Protein AF-A0A914Z3C6-F1 (afdb_monomer_lite)

pLDDT: mean 71.62, std 21.14, range [23.92, 96.56]

Secondary structure (DSSP, 8-state):
---------------PPPPP---HHHHHHHHHHHHHGGGTSSTTTT--HHHHHHHHHHHHHHHHHTT---HHHHHHHHHHHHHHHTTT-HHHHHHHHHHTSSHHHHHHHHHHSTT-----S-SSHHHHHHHHTTS-TT-EEEEEEE-TT-EEEEEEEETTEEEEEEEEEE---STT-HHHHHHHHHHHHHHHHSS---HHHHHHHHHHHHHHHHHHHHHIIIIIIGGGGGGGS----HHHHHHHHHHHHHHHHHHHT--HHHHHHHHTTTT-GGGHHHHHHHHHHHHHHHHHHH-----HHHHHHHHHHHHTT--GGGHHHHTTS------------

Sequence (337 aa):
MFQCFQAFGIAKNGRRSPPKSPSREALANQANVYRSQGKKGIGISGMTEAERNDFNQARIDFKAYQHLFFSEWRRRICHYLGSYLAEEYPWYAAWYFLESRAIYLRQLVRLRKIGSMEDLRFKDIVEFKTAVRALPTDFTLVQLIVDEQNVLWLVRCGYDLIPIVLPLTKINVGKDDISHRMYNILLENDQSVEGNVDKRNFWIVRDQLNNKLENLISDVEYKWLDKFRVLLIPFGNINAEIEKNLKAAKEILKNAGFSEERGKVISARLFLHAYQDDYKYLLSIFSFIERETFGNPINANLNERVYQNLTKTCPETFFEAYLKEDRFTVLIVSPVC

Structure (mmCIF, N/CA/C/O backbone):
data_AF-A0A914Z3C6-F1
#
_entry.id   AF-A0A914Z3C6-F1
#
loop_
_atom_site.group_PDB
_atom_site.id
_atom_site.type_symbol
_atom_site.label_atom_id
_atom_site.label_alt_id
_atom_site.label_comp_id
_atom_site.label_asym_id
_atom_site.label_entity_id
_atom_site.label_seq_id
_atom_site.pdbx_PDB_ins_code
_atom_site.Cartn_x
_atom_site.Cartn_y
_atom_site.Cartn_z
_atom_site.occupancy
_atom_site.B_iso_or_equiv
_atom_site.auth_seq_id
_atom_site.auth_comp_id
_atom_site.auth_asym_id
_atom_site.auth_atom_id
_atom_site.pdbx_PDB_model_num
ATOM 1 N N . MET A 1 1 ? -10.760 -25.456 16.577 1.00 29.11 1 MET A N 1
ATOM 2 C CA . MET A 1 1 ? -10.906 -24.256 17.428 1.00 29.11 1 MET A CA 1
ATOM 3 C C . MET A 1 1 ? -10.879 -23.003 16.546 1.00 29.11 1 MET A C 1
ATOM 5 O O . MET A 1 1 ? -10.018 -22.156 16.699 1.00 29.11 1 MET A O 1
ATOM 9 N N . PHE A 1 2 ? -11.795 -22.930 15.574 1.00 24.53 2 PHE A N 1
ATOM 10 C CA . PHE A 1 2 ? -11.984 -21.784 14.679 1.00 24.53 2 PHE A CA 1
ATOM 11 C C . PHE A 1 2 ? -13.486 -21.681 14.409 1.00 24.53 2 PHE A C 1
ATOM 13 O O . PHE A 1 2 ? -14.022 -22.345 13.529 1.00 24.53 2 PHE A O 1
ATOM 20 N N . GLN A 1 3 ? -14.167 -20.927 15.261 1.00 23.92 3 GLN A N 1
ATOM 21 C CA . GLN A 1 3 ? -15.532 -20.443 15.085 1.00 23.92 3 GLN A CA 1
ATOM 22 C C . GLN A 1 3 ? -15.584 -19.046 15.710 1.00 23.92 3 GLN A C 1
ATOM 24 O O . GLN A 1 3 ? -14.811 -18.762 16.621 1.00 23.92 3 GLN A O 1
ATOM 29 N N . CYS A 1 4 ? -16.505 -18.225 15.208 1.00 24.00 4 CYS A N 1
ATOM 30 C CA . CYS A 1 4 ? -16.719 -16.802 15.489 1.00 24.00 4 CYS A CA 1
ATOM 31 C C . CYS A 1 4 ? -15.818 -15.836 14.716 1.00 24.00 4 CYS A C 1
ATOM 33 O O . CYS A 1 4 ? -14.830 -15.359 15.245 1.00 24.00 4 CYS A O 1
ATOM 35 N N . PHE A 1 5 ? -16.244 -15.491 13.497 1.00 27.02 5 PHE A N 1
ATOM 36 C CA . PHE A 1 5 ? -16.457 -14.095 13.086 1.00 27.02 5 PHE A CA 1
ATOM 37 C C . PHE A 1 5 ? -17.509 -14.078 11.960 1.00 27.02 5 PHE A C 1
ATOM 39 O O . PHE A 1 5 ? -17.203 -13.991 10.778 1.00 27.02 5 PHE A O 1
ATOM 46 N N . GLN A 1 6 ? -18.776 -14.223 12.348 1.00 29.20 6 GLN A N 1
ATOM 47 C CA . GLN A 1 6 ? -19.945 -13.856 11.546 1.00 29.20 6 GLN A CA 1
ATOM 48 C C . GLN A 1 6 ? -20.822 -12.991 12.449 1.00 29.20 6 GLN A C 1
ATOM 50 O O . GLN A 1 6 ? -21.610 -13.532 13.213 1.00 29.20 6 GLN A O 1
ATOM 55 N N . ALA A 1 7 ? -20.605 -11.675 12.435 1.00 28.16 7 ALA A N 1
ATOM 56 C CA . ALA A 1 7 ? -21.568 -10.661 12.878 1.00 28.16 7 ALA A CA 1
ATOM 57 C C . ALA A 1 7 ? -20.921 -9.270 12.809 1.00 28.16 7 ALA A C 1
ATOM 59 O O . ALA A 1 7 ? -20.444 -8.747 13.810 1.00 28.16 7 ALA A O 1
ATOM 60 N N . PHE A 1 8 ? -20.948 -8.644 11.637 1.00 30.42 8 PHE A N 1
ATOM 61 C CA . PHE A 1 8 ? -21.033 -7.187 11.567 1.00 30.42 8 PHE A CA 1
ATOM 62 C C . PHE A 1 8 ? -22.234 -6.856 10.693 1.00 30.42 8 PHE A C 1
ATOM 64 O O . PHE A 1 8 ? -22.124 -6.589 9.503 1.00 30.42 8 PHE A O 1
ATOM 71 N N . GLY A 1 9 ? -23.419 -6.937 11.302 1.00 25.09 9 GLY A N 1
ATOM 72 C CA . GLY A 1 9 ? -24.602 -6.315 10.734 1.00 25.09 9 GLY A CA 1
ATOM 73 C C . GLY A 1 9 ? -24.368 -4.811 10.699 1.00 25.09 9 GLY A C 1
ATOM 74 O O . GLY A 1 9 ? -24.234 -4.178 11.745 1.00 25.09 9 GLY A O 1
ATOM 75 N N . ILE A 1 10 ? -24.294 -4.250 9.494 1.00 30.55 10 ILE A N 1
ATOM 76 C CA . ILE A 1 10 ? -24.270 -2.807 9.263 1.00 30.55 10 ILE A CA 1
ATOM 77 C C . ILE A 1 10 ? -25.557 -2.232 9.867 1.00 30.55 10 ILE A C 1
ATOM 79 O O . ILE A 1 10 ? -26.652 -2.389 9.320 1.00 30.55 10 ILE A O 1
ATOM 83 N N . ALA A 1 11 ? -25.438 -1.594 11.031 1.00 28.95 11 ALA A N 1
ATOM 84 C CA . ALA A 1 11 ? -26.533 -0.863 11.641 1.00 28.95 11 ALA A CA 1
ATOM 85 C C . ALA A 1 11 ? -26.945 0.282 10.703 1.00 28.95 11 ALA A C 1
ATOM 87 O O . ALA A 1 11 ? -26.186 1.220 10.458 1.00 28.95 11 ALA A O 1
ATOM 88 N N . LYS A 1 12 ? -28.170 0.200 10.175 1.00 33.16 12 LYS A N 1
ATOM 89 C CA . LYS A 1 12 ? -28.847 1.289 9.466 1.00 33.16 12 LYS A CA 1
ATOM 90 C C . LYS A 1 12 ? -29.144 2.420 10.451 1.00 33.16 12 LYS A C 1
ATOM 92 O O . LYS A 1 12 ? -30.256 2.490 10.954 1.00 33.16 12 LYS A O 1
ATOM 97 N N . ASN A 1 13 ? -28.187 3.300 10.732 1.00 33.16 13 ASN A N 1
ATOM 98 C CA . ASN A 1 13 ? -28.455 4.506 11.511 1.00 33.16 13 ASN A CA 1
ATOM 99 C C . ASN A 1 13 ? -27.754 5.732 10.920 1.00 33.16 13 ASN A C 1
ATOM 101 O O . ASN A 1 13 ? -26.532 5.802 10.853 1.00 33.16 13 ASN A O 1
ATOM 105 N N . GLY A 1 14 ? -28.583 6.717 10.564 1.00 30.97 14 GLY A N 1
ATOM 106 C CA . GLY A 1 14 ? -28.204 8.113 10.376 1.00 30.97 14 GLY A CA 1
ATOM 107 C C . GLY A 1 14 ? -27.586 8.440 9.021 1.00 30.97 14 GLY A C 1
ATOM 108 O O . GLY A 1 14 ? -26.464 8.050 8.718 1.00 30.97 14 GLY A O 1
ATOM 109 N N . ARG A 1 15 ? -28.280 9.273 8.234 1.00 32.00 15 ARG A N 1
ATOM 110 C CA . ARG A 1 15 ? -27.629 10.106 7.214 1.00 32.00 15 ARG A CA 1
ATOM 111 C C . ARG A 1 15 ? -26.581 10.963 7.936 1.00 32.00 15 ARG A C 1
ATOM 113 O O . ARG A 1 15 ? -26.928 11.990 8.514 1.00 32.00 15 ARG A O 1
ATOM 120 N N . ARG A 1 16 ? -25.324 10.506 7.972 1.00 40.31 16 ARG A N 1
ATOM 121 C CA . ARG A 1 16 ? -24.192 11.309 8.448 1.00 40.31 16 ARG A CA 1
ATOM 122 C C . ARG A 1 16 ? -24.111 12.537 7.546 1.00 40.31 16 ARG A C 1
ATOM 124 O O . ARG A 1 16 ? -24.108 12.408 6.323 1.00 40.31 16 ARG A O 1
ATOM 131 N N . SER A 1 17 ? -24.103 13.723 8.143 1.00 31.17 17 SER A N 1
ATOM 132 C CA . SER A 1 17 ? -23.779 14.954 7.431 1.00 31.17 17 SER A CA 1
ATOM 133 C C . SER A 1 17 ? -22.409 14.790 6.761 1.00 31.17 17 SER A C 1
ATOM 135 O O . SER A 1 17 ? -21.520 14.178 7.363 1.00 31.17 17 SER A O 1
ATOM 137 N N . PRO A 1 18 ? -22.226 15.292 5.525 1.00 33.00 18 PRO A N 1
ATOM 138 C CA . PRO A 1 18 ? -20.940 15.203 4.854 1.00 33.00 18 PRO A CA 1
ATOM 139 C C . PRO A 1 18 ? -19.868 15.825 5.761 1.00 33.00 18 PRO A C 1
ATOM 141 O O . PRO A 1 18 ? -20.108 16.887 6.354 1.00 33.00 18 PRO A O 1
ATOM 144 N N . PRO A 1 19 ? -18.719 15.155 5.932 1.00 40.25 19 PRO A N 1
ATOM 145 C CA . PRO A 1 19 ? -17.667 15.653 6.798 1.00 40.25 19 PRO A CA 1
ATOM 146 C C . PRO A 1 19 ? -17.200 17.016 6.292 1.00 40.25 19 PRO A C 1
ATOM 148 O O . PRO A 1 19 ? -17.138 17.268 5.087 1.00 40.25 19 PRO A O 1
ATOM 151 N N . LYS A 1 20 ? -16.906 17.920 7.233 1.00 42.97 20 LYS A N 1
ATOM 152 C CA . LYS A 1 20 ? -16.378 19.252 6.925 1.00 42.97 20 LYS A CA 1
ATOM 153 C C . LYS A 1 20 ? -15.139 19.091 6.040 1.00 42.97 20 LYS A C 1
ATOM 155 O O . LYS A 1 20 ? -14.306 18.227 6.299 1.00 42.97 20 LYS A O 1
ATOM 160 N N . SER A 1 21 ? -15.047 19.926 5.007 1.00 40.75 21 SER A N 1
ATOM 161 C CA . SER A 1 21 ? -13.922 19.984 4.070 1.00 40.75 21 SER A CA 1
ATOM 162 C C . SER A 1 21 ? -12.568 19.897 4.793 1.00 40.75 21 SER A C 1
ATOM 164 O O . SER A 1 21 ? -12.442 20.481 5.876 1.00 40.75 21 SER A O 1
ATOM 166 N N . PRO A 1 22 ? -11.561 19.221 4.207 1.00 44.75 22 PRO A N 1
ATOM 167 C CA . PRO A 1 22 ? -10.284 18.958 4.863 1.00 44.75 22 PRO A CA 1
ATOM 168 C C . PRO A 1 22 ? -9.637 20.244 5.382 1.00 44.75 22 PRO A C 1
ATOM 170 O O . PRO A 1 22 ? -9.726 21.305 4.753 1.00 44.75 22 PRO A O 1
ATOM 173 N N . SER A 1 23 ? -8.978 20.153 6.540 1.00 53.34 23 SER A N 1
ATOM 174 C CA . SER A 1 23 ? -8.252 21.287 7.106 1.00 53.34 23 SER A CA 1
ATOM 175 C C . SER A 1 23 ? -7.139 21.725 6.146 1.00 53.34 23 SER A C 1
ATOM 177 O O . SER A 1 23 ? -6.540 20.911 5.436 1.00 53.34 23 SER A O 1
ATOM 179 N N . ARG A 1 24 ? -6.827 23.027 6.129 1.00 46.81 24 ARG A N 1
ATOM 180 C CA . ARG A 1 24 ? -5.703 23.574 5.344 1.00 46.81 24 ARG A CA 1
ATOM 181 C C . ARG A 1 24 ? -4.382 22.838 5.614 1.00 46.81 24 ARG A C 1
ATOM 183 O O . ARG A 1 24 ? -3.549 22.759 4.718 1.00 46.81 24 ARG A O 1
ATOM 190 N N . GLU A 1 25 ? -4.211 22.278 6.809 1.00 45.66 25 GLU A N 1
ATOM 191 C CA . GLU A 1 25 ? -3.032 21.504 7.205 1.00 45.66 25 GLU A CA 1
ATOM 192 C C . GLU A 1 25 ? -2.940 20.136 6.522 1.00 45.66 25 GLU A C 1
ATOM 194 O O . GLU A 1 25 ? -1.848 19.755 6.114 1.00 45.66 25 GLU A O 1
ATOM 199 N N . ALA A 1 26 ? -4.050 19.413 6.329 1.00 50.66 26 ALA A N 1
ATOM 200 C CA . ALA A 1 26 ? -4.037 18.128 5.620 1.00 50.66 26 ALA A CA 1
ATOM 201 C C . ALA A 1 26 ? -3.616 18.312 4.151 1.00 50.66 26 ALA A C 1
ATOM 203 O O . ALA A 1 26 ? -2.727 17.618 3.658 1.00 50.66 26 ALA A O 1
ATOM 204 N N . LEU A 1 27 ? -4.167 19.339 3.493 1.00 48.31 27 LEU A N 1
ATOM 205 C CA . LEU A 1 27 ? -3.802 19.712 2.123 1.00 48.31 27 LEU A CA 1
ATOM 206 C C . LEU A 1 27 ? -2.347 20.192 2.021 1.00 48.31 27 LEU A C 1
ATOM 208 O O . LEU A 1 27 ? -1.653 19.851 1.064 1.00 48.31 27 LEU A O 1
ATOM 212 N N . ALA A 1 28 ? -1.868 20.962 3.003 1.00 49.09 28 ALA A N 1
ATOM 213 C CA . ALA A 1 28 ? -0.479 21.410 3.055 1.00 49.09 28 ALA A CA 1
ATOM 214 C C . ALA A 1 28 ? 0.487 20.241 3.289 1.00 49.09 28 ALA A C 1
ATOM 216 O O . ALA A 1 28 ? 1.508 20.162 2.615 1.00 49.09 28 ALA A O 1
ATOM 217 N N . ASN A 1 29 ? 0.157 19.302 4.178 1.00 55.50 29 ASN A N 1
ATOM 218 C CA . ASN A 1 29 ? 0.963 18.109 4.433 1.00 55.50 29 ASN A CA 1
ATOM 219 C C . ASN A 1 29 ? 1.029 17.208 3.203 1.00 55.50 29 ASN A C 1
ATOM 221 O O . ASN A 1 29 ? 2.110 16.759 2.848 1.00 55.50 29 ASN A O 1
ATOM 225 N N . GLN A 1 30 ? -0.081 17.017 2.497 1.00 55.84 30 GLN A N 1
ATOM 226 C CA . GLN A 1 30 ? -0.123 16.236 1.265 1.00 55.84 30 GLN A CA 1
ATOM 227 C C . GLN A 1 30 ? 0.670 16.915 0.141 1.00 55.84 30 GLN A C 1
ATOM 229 O O . GLN A 1 30 ? 1.540 16.293 -0.465 1.00 55.84 30 GLN A O 1
ATOM 234 N N . ALA A 1 31 ? 0.477 18.220 -0.076 1.00 50.31 31 ALA A N 1
ATOM 235 C CA . ALA A 1 31 ? 1.290 18.993 -1.014 1.00 50.31 31 ALA A CA 1
ATOM 236 C C . ALA A 1 31 ? 2.780 18.978 -0.635 1.00 50.31 31 ALA A C 1
ATOM 238 O O . ALA A 1 31 ? 3.632 18.946 -1.515 1.00 50.31 31 ALA A O 1
ATOM 239 N N . ASN A 1 32 ? 3.110 18.950 0.657 1.00 52.12 32 ASN A N 1
ATOM 240 C CA . ASN A 1 32 ? 4.477 18.817 1.151 1.00 52.12 32 ASN A CA 1
ATOM 241 C C . ASN A 1 32 ? 5.018 17.389 1.022 1.00 52.12 32 ASN A C 1
ATOM 243 O O . ASN A 1 32 ? 6.218 17.241 0.838 1.00 52.12 32 ASN A O 1
ATOM 247 N N . VAL A 1 33 ? 4.192 16.340 1.061 1.00 59.22 33 VAL A N 1
ATOM 248 C CA . VAL A 1 33 ? 4.602 14.969 0.707 1.00 59.22 33 VAL A CA 1
ATOM 249 C C . VAL A 1 33 ? 4.983 14.937 -0.764 1.00 59.22 33 VAL A C 1
ATOM 251 O O . VAL A 1 33 ? 6.115 14.586 -1.062 1.00 59.22 33 VAL A O 1
ATOM 254 N N . TYR A 1 34 ? 4.127 15.434 -1.660 1.00 53.72 34 TYR A N 1
ATOM 255 C CA . TYR A 1 34 ? 4.446 15.541 -3.088 1.00 53.72 34 TYR A CA 1
ATOM 256 C C . TYR A 1 34 ? 5.649 16.470 -3.365 1.00 53.72 34 TYR A C 1
ATOM 258 O O . TYR A 1 34 ? 6.495 16.143 -4.187 1.00 53.72 34 TYR A O 1
ATOM 266 N N . ARG A 1 35 ? 5.811 17.588 -2.639 1.00 43.22 35 ARG A N 1
ATOM 267 C CA . ARG A 1 35 ? 6.959 18.514 -2.796 1.00 43.22 35 ARG A CA 1
ATOM 268 C C . ARG A 1 35 ? 8.258 18.040 -2.143 1.00 43.22 35 ARG A C 1
ATOM 270 O O . ARG A 1 35 ? 9.324 18.334 -2.669 1.00 43.22 35 ARG A O 1
ATOM 277 N N . SER A 1 36 ? 8.208 17.322 -1.022 1.00 46.44 36 SER A N 1
ATOM 278 C CA . SER A 1 36 ? 9.394 16.713 -0.390 1.00 46.44 36 SER A CA 1
ATOM 279 C C . SER A 1 36 ? 9.830 15.447 -1.124 1.00 46.44 36 SER A C 1
ATOM 281 O O . SER A 1 36 ? 11.026 15.181 -1.226 1.00 46.44 36 SER A O 1
ATOM 283 N N . GLN A 1 37 ? 8.873 14.739 -1.731 1.00 50.75 37 GLN A N 1
ATOM 284 C CA . GLN A 1 37 ? 9.111 13.796 -2.819 1.00 50.75 37 GLN A CA 1
ATOM 285 C C . GLN A 1 37 ? 9.569 14.523 -4.086 1.00 50.75 37 GLN A C 1
ATOM 287 O O . GLN A 1 37 ? 10.205 13.896 -4.899 1.00 50.75 37 GLN A O 1
ATOM 292 N N . GLY A 1 38 ? 9.395 15.833 -4.255 1.00 38.03 38 GLY A N 1
ATOM 293 C CA . GLY A 1 38 ? 9.842 16.596 -5.430 1.00 38.03 38 GLY A CA 1
ATOM 294 C C . GLY A 1 38 ? 11.353 16.596 -5.716 1.00 38.03 38 GLY A C 1
ATOM 295 O O . GLY A 1 38 ? 11.768 17.253 -6.656 1.00 38.03 38 GLY A O 1
ATOM 296 N N . LYS A 1 39 ? 12.184 15.876 -4.944 1.00 44.03 39 LYS A N 1
ATOM 297 C CA . LYS A 1 39 ? 13.542 15.455 -5.357 1.00 44.03 39 LYS A CA 1
ATOM 298 C C . LYS A 1 39 ? 13.668 13.957 -5.704 1.00 44.03 39 LYS A C 1
ATOM 300 O O . LYS A 1 39 ? 14.599 13.577 -6.392 1.00 44.03 39 LYS A O 1
ATOM 305 N N . LYS A 1 40 ? 12.749 13.100 -5.243 1.00 45.91 40 LYS A N 1
ATOM 306 C CA . LYS A 1 40 ? 12.721 11.636 -5.466 1.00 45.91 40 LYS A CA 1
ATOM 307 C C . LYS A 1 40 ? 11.546 11.114 -6.313 1.00 45.91 40 LYS A C 1
ATOM 309 O O . LYS A 1 40 ? 11.513 9.941 -6.653 1.00 45.91 40 LYS A O 1
ATOM 314 N N . GLY A 1 41 ? 10.603 11.982 -6.648 1.00 45.94 41 GLY A N 1
ATOM 315 C CA . GLY A 1 41 ? 9.382 11.739 -7.406 1.00 45.94 41 GLY A CA 1
ATOM 316 C C . GLY A 1 41 ? 9.378 12.477 -8.741 1.00 45.94 41 GLY A C 1
ATOM 317 O O . GLY A 1 41 ? 8.378 12.452 -9.425 1.00 45.94 41 GLY A O 1
ATOM 318 N N . ILE A 1 42 ? 10.492 13.084 -9.171 1.00 49.16 42 ILE A N 1
ATOM 319 C CA . ILE A 1 42 ? 10.620 13.652 -10.532 1.00 49.16 42 ILE A CA 1
ATOM 320 C C . ILE A 1 42 ? 10.815 12.537 -11.589 1.00 49.16 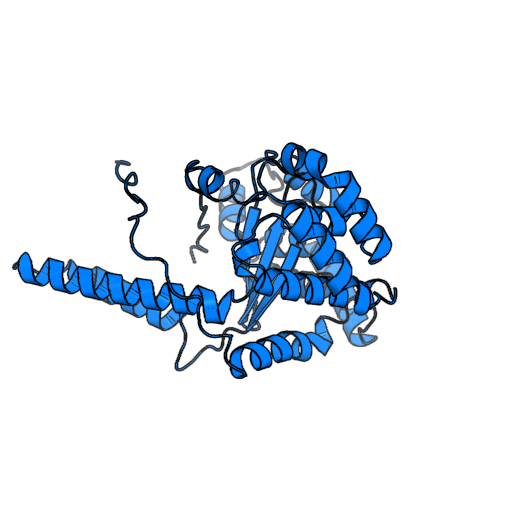42 ILE A C 1
ATOM 322 O O . ILE A 1 42 ? 11.393 12.752 -12.653 1.00 49.16 42 ILE A O 1
ATOM 326 N N . GLY A 1 43 ? 10.424 11.302 -11.264 1.00 57.88 43 GLY A N 1
ATOM 327 C CA . GLY A 1 43 ? 10.790 10.119 -12.030 1.00 57.88 43 GLY A CA 1
ATOM 328 C C . GLY A 1 43 ? 12.307 9.997 -12.250 1.00 57.88 43 GLY A C 1
ATOM 329 O O . GLY A 1 43 ? 13.122 10.614 -11.558 1.00 57.88 43 GLY A O 1
ATOM 330 N N . ILE A 1 44 ? 12.714 9.183 -13.220 1.00 61.78 44 ILE A N 1
ATOM 331 C CA . ILE A 1 44 ? 14.120 9.064 -13.638 1.00 61.78 44 ILE A CA 1
ATOM 332 C C . ILE A 1 44 ? 14.558 10.329 -14.394 1.00 61.78 44 ILE A C 1
ATOM 334 O O . ILE A 1 44 ? 15.745 10.684 -14.420 1.00 61.78 44 ILE A O 1
ATOM 338 N N . SER A 1 45 ? 13.600 11.015 -15.021 1.00 64.94 45 SER A N 1
ATOM 339 C CA . SER A 1 45 ? 13.852 12.157 -15.895 1.00 64.94 45 SER A CA 1
ATOM 340 C C . SER A 1 45 ? 14.405 13.385 -15.159 1.00 64.94 45 SER A C 1
ATOM 342 O O . SER A 1 45 ? 15.266 14.069 -15.715 1.00 64.94 45 SER A O 1
ATOM 344 N N . GLY A 1 46 ? 14.025 13.611 -13.896 1.00 68.00 46 GLY A N 1
ATOM 345 C CA . GLY A 1 46 ? 14.556 14.711 -13.080 1.00 68.00 46 GLY A CA 1
ATOM 346 C C . GLY A 1 46 ? 15.709 14.378 -12.129 1.00 68.00 46 GLY A C 1
ATOM 347 O O . GLY A 1 46 ? 16.078 15.232 -11.324 1.00 68.00 46 GLY A O 1
ATOM 348 N N . MET A 1 47 ? 16.279 13.171 -12.190 1.00 79.75 47 MET A N 1
ATOM 349 C CA . MET A 1 47 ? 17.440 12.808 -11.365 1.00 79.75 47 MET A CA 1
ATOM 350 C C . MET A 1 47 ? 18.700 13.579 -11.775 1.00 79.75 47 MET A C 1
ATOM 352 O O . MET A 1 47 ? 19.000 13.717 -12.965 1.00 79.75 47 MET A O 1
ATOM 356 N N . THR A 1 48 ? 19.503 13.979 -10.788 1.00 85.94 48 THR A N 1
ATOM 357 C CA . THR A 1 48 ? 20.895 14.387 -11.027 1.00 85.94 48 THR A CA 1
ATOM 358 C C . THR A 1 48 ? 21.733 13.211 -11.543 1.00 85.94 48 THR A C 1
ATOM 360 O O . THR A 1 48 ? 21.366 12.046 -11.390 1.00 85.94 48 THR A O 1
ATOM 363 N N . GLU A 1 49 ? 22.890 13.491 -12.146 1.00 87.19 49 GLU A N 1
ATOM 364 C CA . GLU A 1 49 ? 23.795 12.440 -12.636 1.00 87.19 49 GLU A CA 1
ATOM 365 C C . GLU A 1 49 ? 24.244 11.489 -11.513 1.00 87.19 49 GLU A C 1
ATOM 367 O O . GLU A 1 49 ? 24.249 10.273 -11.697 1.00 87.19 49 GLU A O 1
ATOM 372 N N . ALA A 1 50 ? 24.533 12.031 -10.326 1.00 88.19 50 ALA A N 1
ATOM 373 C CA . ALA A 1 50 ? 24.877 11.238 -9.149 1.00 88.19 50 ALA A CA 1
ATOM 374 C C . ALA A 1 50 ? 23.717 10.325 -8.716 1.00 88.19 50 ALA A C 1
ATOM 376 O O . ALA A 1 50 ? 23.907 9.120 -8.577 1.00 88.19 50 ALA A O 1
ATOM 377 N N . GLU A 1 51 ? 22.498 10.863 -8.598 1.00 87.44 51 GLU A N 1
ATOM 378 C CA . GLU A 1 51 ? 21.313 10.069 -8.239 1.00 87.44 51 GLU A CA 1
ATOM 379 C C . GLU A 1 51 ? 21.001 8.993 -9.281 1.00 87.44 51 GLU A C 1
ATOM 381 O O . GLU A 1 51 ? 20.593 7.889 -8.930 1.00 87.44 51 GLU A O 1
ATOM 386 N N . ARG A 1 52 ? 21.217 9.286 -10.566 1.00 88.44 52 ARG A N 1
ATOM 387 C CA . ARG A 1 52 ? 21.034 8.317 -11.648 1.00 88.44 52 ARG A CA 1
ATOM 388 C C . ARG A 1 52 ? 22.050 7.181 -11.559 1.00 88.44 52 ARG A C 1
ATOM 390 O O . ARG A 1 52 ? 21.686 6.027 -11.792 1.00 88.44 52 ARG A O 1
ATOM 397 N N . ASN A 1 53 ? 23.301 7.486 -11.223 1.00 91.69 53 ASN A N 1
ATOM 398 C CA . ASN A 1 53 ? 24.333 6.475 -11.007 1.00 91.69 53 ASN A CA 1
ATOM 399 C C . ASN A 1 53 ? 23.997 5.593 -9.799 1.00 91.69 53 ASN A C 1
ATOM 401 O O . ASN A 1 53 ? 24.006 4.370 -9.935 1.00 91.69 53 ASN A O 1
A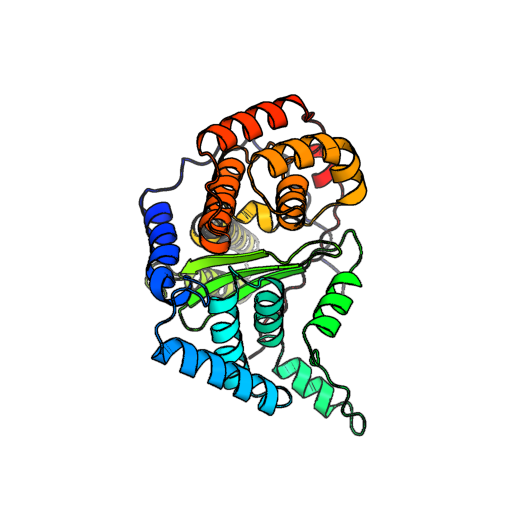TOM 405 N N . ASP A 1 54 ? 23.593 6.191 -8.677 1.00 92.06 54 ASP A N 1
ATOM 406 C CA . ASP A 1 54 ? 23.152 5.463 -7.481 1.00 92.06 54 ASP A CA 1
ATOM 407 C C . ASP A 1 54 ? 21.933 4.578 -7.775 1.00 92.06 54 ASP A C 1
ATOM 409 O O . ASP A 1 54 ? 21.889 3.406 -7.399 1.00 92.06 54 ASP A O 1
ATOM 413 N N . PHE A 1 55 ? 20.957 5.107 -8.514 1.00 92.75 55 PHE A N 1
ATOM 414 C CA . PHE A 1 55 ? 19.775 4.368 -8.940 1.00 92.75 55 PHE A CA 1
ATOM 415 C C . PHE A 1 55 ? 20.131 3.170 -9.826 1.00 92.75 55 PHE A C 1
ATOM 417 O O . PHE A 1 55 ? 19.625 2.061 -9.625 1.00 92.75 55 PHE A O 1
ATOM 424 N N . ASN A 1 56 ? 21.027 3.363 -10.795 1.00 93.69 56 ASN A N 1
ATOM 425 C CA . ASN A 1 56 ? 21.493 2.285 -11.661 1.00 93.69 56 ASN A CA 1
ATOM 426 C C . ASN A 1 56 ? 22.269 1.226 -10.875 1.00 93.69 56 ASN A C 1
ATOM 428 O O . ASN A 1 56 ? 22.041 0.033 -11.087 1.00 93.69 56 ASN A O 1
ATOM 432 N N . GLN A 1 57 ? 23.116 1.642 -9.933 1.00 95.44 57 GLN A N 1
ATOM 433 C CA . GLN A 1 57 ? 23.830 0.722 -9.056 1.00 95.44 57 GLN A CA 1
ATOM 434 C C . GLN A 1 57 ? 22.854 -0.084 -8.193 1.00 95.44 57 GLN A C 1
ATOM 436 O O . GLN A 1 57 ? 22.936 -1.308 -8.171 1.00 95.44 57 GLN A O 1
ATOM 441 N N . ALA A 1 58 ? 21.853 0.559 -7.586 1.00 95.62 58 ALA A N 1
ATOM 442 C CA . ALA A 1 58 ? 20.817 -0.126 -6.815 1.00 95.62 58 ALA A CA 1
ATOM 443 C C . ALA A 1 58 ? 20.044 -1.157 -7.660 1.00 95.62 58 ALA A C 1
ATOM 445 O O . ALA A 1 58 ? 19.709 -2.237 -7.176 1.00 95.62 58 ALA A O 1
ATOM 446 N N . ARG A 1 59 ? 19.790 -0.882 -8.948 1.00 95.06 59 ARG A N 1
ATOM 447 C CA . ARG A 1 59 ? 19.181 -1.869 -9.861 1.00 95.06 59 ARG A CA 1
ATOM 448 C C . ARG A 1 59 ? 20.099 -3.057 -10.139 1.00 95.06 59 ARG A C 1
ATOM 450 O O . ARG A 1 59 ? 19.614 -4.190 -10.200 1.00 95.06 59 ARG A O 1
ATOM 457 N N . ILE A 1 60 ? 21.393 -2.808 -10.335 1.00 96.50 60 ILE A N 1
ATOM 458 C CA . ILE A 1 60 ? 22.402 -3.856 -10.543 1.00 96.50 60 ILE A CA 1
ATOM 459 C C . ILE A 1 60 ? 22.501 -4.727 -9.289 1.00 96.50 60 ILE A C 1
ATOM 461 O O . ILE A 1 60 ? 22.379 -5.949 -9.388 1.00 96.50 60 ILE A O 1
ATOM 465 N N . ASP A 1 61 ? 22.619 -4.102 -8.119 1.00 96.31 61 ASP A N 1
ATOM 466 C CA . ASP A 1 61 ? 22.704 -4.772 -6.825 1.00 96.31 61 ASP A CA 1
ATOM 467 C C . ASP A 1 61 ? 21.449 -5.592 -6.547 1.00 96.31 61 ASP A C 1
ATOM 469 O O . ASP A 1 61 ? 21.545 -6.766 -6.190 1.00 96.31 61 ASP A O 1
ATOM 473 N N . PHE A 1 62 ? 20.260 -5.022 -6.773 1.00 95.31 62 PHE A N 1
ATOM 474 C CA . PHE A 1 62 ? 19.020 -5.773 -6.636 1.00 95.31 62 PHE A CA 1
ATOM 475 C C . PHE A 1 62 ? 19.043 -7.001 -7.540 1.00 95.31 62 PHE A C 1
ATOM 477 O O . PHE A 1 62 ? 18.806 -8.100 -7.057 1.00 95.31 62 PHE A O 1
ATOM 484 N N . LYS A 1 63 ? 19.391 -6.861 -8.825 1.00 93.62 63 LYS A N 1
ATOM 485 C CA . LYS A 1 63 ? 19.418 -7.986 -9.771 1.00 93.62 63 LYS A CA 1
ATOM 486 C C . LYS A 1 63 ? 20.425 -9.072 -9.372 1.00 93.62 63 LYS A C 1
ATOM 488 O O . LYS A 1 63 ? 20.108 -10.257 -9.501 1.00 93.62 63 LYS A O 1
ATOM 493 N N . ALA A 1 64 ? 21.603 -8.686 -8.884 1.00 93.38 64 ALA A N 1
ATOM 494 C CA . ALA A 1 64 ? 22.641 -9.608 -8.432 1.00 93.38 64 ALA A CA 1
ATOM 495 C C . ALA A 1 64 ? 22.227 -10.350 -7.151 1.00 93.38 64 ALA A C 1
ATOM 497 O O . ALA A 1 64 ? 22.374 -11.569 -7.050 1.00 93.38 64 ALA A O 1
ATOM 498 N N . TYR A 1 65 ? 21.636 -9.631 -6.196 1.00 92.94 65 TYR A N 1
ATOM 499 C CA . TYR A 1 65 ? 21.413 -10.109 -4.833 1.00 92.94 65 TYR A CA 1
ATOM 500 C C . TYR A 1 65 ? 19.945 -10.389 -4.491 1.00 92.94 65 TYR A C 1
ATOM 502 O O . TYR A 1 65 ? 19.642 -10.768 -3.367 1.00 92.94 65 TYR A O 1
ATOM 510 N N . GLN A 1 66 ? 19.009 -10.311 -5.441 1.00 90.62 66 GLN A N 1
ATOM 511 C CA . GLN A 1 66 ? 17.580 -10.589 -5.203 1.00 90.62 66 GLN A CA 1
ATOM 512 C C . GLN A 1 66 ? 17.279 -12.027 -4.741 1.00 90.62 66 GLN A C 1
ATOM 514 O O . GLN A 1 66 ? 16.162 -12.320 -4.321 1.00 90.62 66 GLN A O 1
ATOM 519 N N . HIS A 1 67 ? 18.239 -12.947 -4.799 1.00 87.62 67 HIS A N 1
ATOM 520 C CA . HIS A 1 67 ? 18.126 -14.289 -4.213 1.00 87.62 67 HIS A CA 1
ATOM 521 C C . HIS A 1 67 ? 18.395 -14.302 -2.690 1.00 87.62 67 HIS A C 1
ATOM 523 O O . HIS A 1 67 ? 18.147 -15.306 -2.012 1.00 87.62 67 HIS A O 1
ATOM 529 N N . LEU A 1 68 ? 18.909 -13.194 -2.148 1.00 87.94 68 LEU A N 1
ATOM 530 C CA . LEU A 1 68 ? 19.139 -12.971 -0.727 1.00 87.94 68 LEU A CA 1
ATOM 531 C C . LEU A 1 68 ? 17.873 -12.373 -0.104 1.00 87.94 68 LEU A C 1
ATOM 533 O O . LEU A 1 68 ? 17.392 -11.306 -0.489 1.00 87.94 68 LEU A O 1
ATOM 537 N N . PHE A 1 69 ? 17.313 -13.065 0.883 1.00 89.06 69 PHE A N 1
ATOM 538 C CA . PHE A 1 69 ? 16.151 -12.609 1.650 1.00 89.06 69 PHE A CA 1
ATOM 539 C C . PHE A 1 69 ? 16.593 -11.911 2.945 1.00 89.06 69 PHE A C 1
ATOM 541 O O . PHE A 1 69 ? 16.077 -12.185 4.024 1.00 89.06 69 PHE A O 1
ATOM 548 N N . PHE A 1 70 ? 17.573 -11.008 2.847 1.00 92.75 70 PHE A N 1
ATOM 549 C CA . PHE A 1 70 ? 17.960 -10.154 3.971 1.00 92.75 70 PHE A CA 1
ATOM 550 C C . PHE A 1 70 ? 16.919 -9.051 4.152 1.00 92.75 70 PHE A C 1
ATOM 552 O O . PHE A 1 70 ? 16.738 -8.222 3.261 1.00 92.75 70 PHE A O 1
ATOM 559 N N . SER A 1 71 ? 16.216 -9.077 5.289 1.00 91.31 71 SER A N 1
ATOM 560 C CA . SER A 1 71 ? 15.024 -8.260 5.539 1.00 91.31 71 SER A CA 1
ATOM 561 C C . SER A 1 71 ? 15.284 -6.769 5.381 1.00 91.31 71 SER A C 1
ATOM 563 O O . SER A 1 71 ? 14.617 -6.118 4.580 1.00 91.31 71 SER A O 1
ATOM 565 N N . GLU A 1 72 ? 16.288 -6.255 6.087 1.00 92.44 72 GLU A N 1
ATOM 566 C CA . GLU A 1 72 ? 16.646 -4.840 6.044 1.00 92.44 72 GLU A CA 1
ATOM 567 C C . GLU A 1 72 ? 17.062 -4.417 4.639 1.00 92.44 72 GLU A C 1
ATOM 569 O O . GLU A 1 72 ? 16.397 -3.579 4.036 1.00 92.44 72 GLU A O 1
ATOM 574 N N . TRP A 1 73 ? 18.098 -5.047 4.076 1.00 95.00 73 TRP A N 1
ATOM 575 C CA . TRP A 1 73 ? 18.619 -4.696 2.752 1.00 95.00 73 TRP A CA 1
ATOM 576 C C . TRP A 1 73 ? 17.537 -4.735 1.667 1.00 95.00 73 TRP A C 1
ATOM 578 O O . TRP A 1 73 ? 17.359 -3.753 0.945 1.00 95.00 73 TRP A O 1
ATOM 588 N N . ARG A 1 74 ? 16.771 -5.834 1.585 1.00 93.94 74 ARG A N 1
ATOM 589 C CA . ARG A 1 74 ? 15.739 -6.005 0.555 1.00 93.94 74 ARG A CA 1
ATOM 590 C C . ARG A 1 74 ? 14.619 -4.984 0.726 1.00 93.94 74 ARG A C 1
ATOM 592 O O . ARG A 1 74 ? 14.147 -4.447 -0.270 1.00 93.94 74 ARG A O 1
ATOM 599 N N . ARG A 1 75 ? 14.227 -4.670 1.966 1.00 93.44 75 ARG A N 1
ATOM 600 C CA . ARG A 1 75 ? 13.245 -3.617 2.236 1.00 93.44 75 ARG A CA 1
ATOM 601 C C . ARG A 1 75 ? 13.743 -2.256 1.749 1.00 93.44 75 ARG A C 1
ATOM 603 O O . ARG A 1 75 ? 13.027 -1.613 0.984 1.00 93.44 75 ARG A O 1
ATOM 610 N N . ARG A 1 76 ? 14.966 -1.851 2.125 1.00 93.69 76 ARG A N 1
ATOM 611 C CA . ARG A 1 76 ? 15.536 -0.538 1.756 1.00 93.69 76 ARG A CA 1
ATOM 612 C C . ARG A 1 76 ? 15.619 -0.371 0.248 1.00 93.69 76 ARG A C 1
ATOM 614 O O . ARG A 1 76 ? 15.117 0.607 -0.298 1.00 93.69 76 ARG A O 1
ATOM 621 N N . ILE A 1 77 ? 16.241 -1.343 -0.420 1.00 95.31 77 ILE A N 1
ATOM 622 C CA . ILE A 1 77 ? 16.529 -1.256 -1.852 1.00 95.31 77 ILE A CA 1
ATOM 623 C C . ILE A 1 77 ? 15.239 -1.270 -2.671 1.00 95.31 77 ILE A C 1
ATOM 625 O O . ILE A 1 77 ? 15.098 -0.492 -3.608 1.00 95.31 77 ILE A O 1
ATOM 629 N N . CYS A 1 78 ? 14.259 -2.088 -2.278 1.00 95.75 78 CYS A N 1
ATOM 630 C CA . CYS A 1 78 ? 12.973 -2.145 -2.957 1.00 95.75 78 CYS A CA 1
ATOM 631 C C . CYS A 1 78 ? 12.152 -0.872 -2.746 1.00 95.75 78 CYS A C 1
ATOM 633 O O . CYS A 1 78 ? 11.567 -0.374 -3.700 1.00 95.75 78 CYS A O 1
ATOM 635 N N . HIS A 1 79 ? 12.108 -0.323 -1.528 1.00 94.12 79 HIS A N 1
ATOM 636 C CA . HIS A 1 79 ? 11.408 0.940 -1.283 1.00 94.12 79 HIS A CA 1
ATOM 637 C C . HIS A 1 79 ? 12.059 2.091 -2.051 1.00 94.12 79 HIS A C 1
ATOM 639 O O . HIS A 1 79 ? 11.352 2.861 -2.691 1.00 94.12 79 HIS A O 1
ATOM 645 N N . TYR A 1 80 ? 13.393 2.154 -2.054 1.00 93.25 80 TYR A N 1
ATOM 646 C CA . TYR A 1 80 ? 14.151 3.136 -2.822 1.00 93.25 80 TYR A CA 1
ATOM 647 C C . TYR A 1 80 ? 13.852 3.028 -4.325 1.00 93.25 80 TYR A C 1
ATOM 649 O O . TYR A 1 80 ? 13.422 3.998 -4.939 1.00 93.25 80 TYR A O 1
ATOM 657 N N . LEU A 1 81 ? 14.000 1.846 -4.929 1.00 94.25 81 LEU A N 1
ATOM 658 C CA . LEU A 1 81 ? 13.717 1.655 -6.357 1.00 94.25 81 LEU A CA 1
ATOM 659 C C . LEU A 1 81 ? 12.238 1.899 -6.690 1.00 94.25 81 LEU A C 1
ATOM 661 O O . LEU A 1 81 ? 11.924 2.517 -7.707 1.00 94.25 81 LEU A O 1
ATOM 665 N N . GLY A 1 82 ? 11.334 1.433 -5.828 1.00 93.69 82 GLY A N 1
ATOM 666 C CA . GLY A 1 82 ? 9.894 1.585 -5.984 1.00 93.69 82 GLY A CA 1
ATOM 667 C C . GLY A 1 82 ? 9.441 3.041 -5.941 1.00 93.69 82 GLY A C 1
ATOM 668 O O . GLY A 1 82 ? 8.624 3.429 -6.773 1.00 93.69 82 GLY A O 1
ATOM 669 N N . SER A 1 83 ? 10.003 3.861 -5.045 1.00 90.56 83 SER A N 1
ATOM 670 C CA . SER A 1 83 ? 9.621 5.272 -4.925 1.00 90.56 83 SER A CA 1
ATOM 671 C C . SER A 1 83 ? 9.965 6.078 -6.176 1.00 90.56 83 SER A C 1
ATOM 673 O O . SER A 1 83 ? 9.128 6.839 -6.645 1.00 90.56 83 SER A O 1
ATOM 675 N N . TYR A 1 84 ? 11.151 5.869 -6.763 1.00 87.25 84 TYR A N 1
ATOM 676 C CA . TYR A 1 84 ? 11.559 6.584 -7.984 1.00 87.25 84 TYR A CA 1
ATOM 677 C C . TYR A 1 84 ? 10.800 6.130 -9.236 1.00 87.25 84 TYR A C 1
ATOM 679 O O . TYR A 1 84 ? 10.662 6.889 -10.192 1.00 87.25 84 TYR A O 1
ATOM 687 N N . LEU A 1 85 ? 10.318 4.885 -9.251 1.00 89.44 85 LEU A N 1
ATOM 688 C CA . LEU A 1 85 ? 9.619 4.300 -10.397 1.00 89.44 85 LEU A CA 1
ATOM 689 C C . LEU A 1 85 ? 8.096 4.427 -10.316 1.00 89.44 85 LEU A C 1
ATOM 691 O O . LEU A 1 85 ? 7.423 4.053 -11.276 1.00 89.44 85 LEU A O 1
ATOM 695 N N . ALA A 1 86 ? 7.549 4.910 -9.197 1.00 86.25 86 ALA A N 1
ATOM 696 C CA . ALA A 1 86 ? 6.110 4.939 -8.938 1.00 86.25 86 ALA A CA 1
ATOM 697 C C . ALA A 1 86 ? 5.321 5.666 -10.038 1.00 86.25 86 ALA A C 1
ATOM 699 O O . ALA A 1 86 ? 4.253 5.199 -10.438 1.00 86.25 86 ALA A O 1
ATOM 700 N N . GLU A 1 87 ? 5.868 6.766 -10.558 1.00 77.25 87 GLU A N 1
ATOM 701 C CA . GLU A 1 87 ? 5.194 7.615 -11.543 1.00 77.25 87 GLU A CA 1
ATOM 702 C C . GLU A 1 87 ? 5.377 7.117 -12.985 1.00 77.25 87 GLU A C 1
ATOM 704 O O . GLU A 1 87 ? 4.392 6.943 -13.710 1.00 77.25 87 GLU A O 1
ATOM 709 N N . GLU A 1 88 ? 6.624 6.838 -13.384 1.00 80.94 88 GLU A N 1
ATOM 710 C CA . GLU A 1 88 ? 6.988 6.480 -14.764 1.00 80.94 88 GLU A CA 1
ATOM 711 C C . GLU A 1 88 ? 6.740 4.998 -15.089 1.00 80.94 88 GLU A C 1
ATOM 713 O O . GLU A 1 88 ? 6.291 4.656 -16.184 1.00 80.94 88 GLU A O 1
ATOM 718 N N . TYR A 1 89 ? 7.000 4.093 -14.138 1.00 88.88 89 TYR A N 1
ATOM 719 C CA . TYR A 1 89 ? 6.955 2.646 -14.361 1.00 88.88 89 TYR A CA 1
ATOM 720 C C . TYR A 1 89 ? 6.194 1.910 -13.242 1.00 88.88 89 TYR A C 1
ATOM 722 O O . TYR A 1 89 ? 6.788 1.111 -12.505 1.00 88.88 89 TYR A O 1
ATOM 730 N N . PRO A 1 90 ? 4.858 2.077 -13.144 1.00 89.19 90 PRO A N 1
ATOM 731 C CA . PRO A 1 90 ? 4.075 1.593 -12.002 1.00 89.19 90 PRO A CA 1
ATOM 732 C C . PRO A 1 90 ? 4.146 0.078 -11.785 1.00 89.19 90 PRO A C 1
ATOM 734 O O . PRO A 1 90 ? 4.109 -0.400 -10.655 1.00 89.19 90 PRO A O 1
ATOM 737 N N . TRP A 1 91 ? 4.304 -0.695 -12.863 1.00 94.12 91 TRP A N 1
ATOM 738 C CA . TRP A 1 91 ? 4.521 -2.140 -12.782 1.00 94.12 91 TRP A CA 1
ATOM 739 C C . TRP A 1 91 ? 5.806 -2.498 -12.034 1.00 94.12 91 TRP A C 1
ATOM 741 O O . TRP A 1 91 ? 5.785 -3.371 -11.170 1.00 94.12 91 TRP A O 1
ATOM 751 N N . TYR A 1 92 ? 6.914 -1.824 -12.353 1.00 95.19 92 TYR A N 1
ATOM 752 C CA . TYR A 1 92 ? 8.178 -2.046 -11.658 1.00 95.19 92 TYR A CA 1
ATOM 753 C C . TYR A 1 92 ? 8.090 -1.575 -10.211 1.00 95.19 92 TYR A C 1
ATOM 755 O O . TYR A 1 92 ? 8.546 -2.284 -9.320 1.00 95.19 92 TYR A O 1
ATOM 763 N N . ALA A 1 93 ? 7.461 -0.425 -9.965 1.00 94.69 93 ALA A N 1
ATOM 764 C CA . ALA A 1 93 ? 7.273 0.073 -8.611 1.00 94.69 93 ALA A CA 1
ATOM 765 C C . ALA A 1 93 ? 6.468 -0.904 -7.745 1.00 94.69 93 ALA A C 1
ATOM 767 O O . ALA A 1 93 ? 6.915 -1.277 -6.661 1.00 94.69 93 ALA A O 1
ATOM 768 N N . ALA A 1 94 ? 5.328 -1.386 -8.248 1.00 96.00 94 ALA A N 1
ATOM 769 C CA . ALA A 1 94 ? 4.498 -2.363 -7.550 1.00 96.00 94 ALA A CA 1
ATOM 770 C C . ALA A 1 94 ? 5.257 -3.667 -7.282 1.00 96.00 94 ALA A C 1
ATOM 772 O O . ALA A 1 94 ? 5.172 -4.209 -6.181 1.00 96.00 94 ALA A O 1
ATOM 773 N N . TRP A 1 95 ? 6.038 -4.138 -8.260 1.00 96.31 95 TRP A N 1
ATOM 774 C CA . TRP A 1 95 ? 6.891 -5.310 -8.096 1.00 96.31 95 TRP A CA 1
ATOM 775 C C . TRP A 1 95 ? 7.902 -5.127 -6.960 1.00 96.31 95 TRP A C 1
ATOM 777 O O . TRP A 1 95 ? 7.946 -5.965 -6.060 1.00 96.31 95 TRP A O 1
ATOM 787 N N . TYR A 1 96 ? 8.655 -4.021 -6.942 1.00 96.56 96 TYR A N 1
ATOM 788 C CA . TYR A 1 96 ? 9.613 -3.747 -5.870 1.00 96.56 96 TYR A CA 1
ATOM 789 C C . TYR A 1 96 ? 8.927 -3.665 -4.503 1.00 96.56 96 TYR A C 1
ATOM 791 O O . TYR A 1 96 ? 9.338 -4.345 -3.564 1.00 96.56 96 TYR A O 1
ATOM 799 N N . PHE A 1 97 ? 7.842 -2.901 -4.380 1.00 95.38 97 PHE A N 1
ATOM 800 C CA . PHE A 1 97 ? 7.108 -2.792 -3.119 1.00 95.38 97 PHE A CA 1
ATOM 801 C C . PHE A 1 97 ? 6.560 -4.139 -2.617 1.00 95.38 97 PHE A C 1
ATOM 803 O O . PHE A 1 97 ? 6.595 -4.406 -1.419 1.00 95.38 97 PHE A O 1
ATOM 810 N N . LEU A 1 98 ? 6.107 -5.027 -3.504 1.00 93.56 98 LEU A N 1
ATOM 811 C CA . LEU A 1 98 ? 5.660 -6.366 -3.107 1.00 93.56 98 LEU A CA 1
ATOM 812 C C . LEU A 1 98 ? 6.832 -7.291 -2.742 1.00 93.56 98 LEU A C 1
ATOM 814 O O . LEU A 1 98 ? 6.724 -8.092 -1.808 1.00 93.56 98 LEU A O 1
ATOM 818 N N . GLU A 1 99 ? 7.971 -7.162 -3.424 1.00 93.19 99 GLU A N 1
ATOM 819 C CA . GLU A 1 99 ? 9.221 -7.868 -3.107 1.00 93.19 99 GLU A CA 1
ATOM 820 C C . GLU A 1 99 ? 9.852 -7.432 -1.777 1.00 93.19 99 GLU A C 1
ATOM 822 O O . GLU A 1 99 ? 10.605 -8.204 -1.176 1.00 93.19 99 GLU A O 1
ATOM 827 N N . SER A 1 100 ? 9.502 -6.249 -1.265 1.00 93.31 100 SER A N 1
ATOM 828 C CA . SER A 1 100 ? 9.950 -5.761 0.045 1.00 93.31 100 SER A CA 1
ATOM 829 C C . SER A 1 100 ? 9.260 -6.458 1.230 1.00 93.31 100 SER A C 1
ATOM 831 O O . SER A 1 100 ? 9.623 -6.232 2.388 1.00 93.31 100 SER A O 1
ATOM 833 N N . ARG A 1 101 ? 8.255 -7.314 0.977 1.00 91.19 101 ARG A N 1
ATOM 834 C CA . ARG A 1 101 ? 7.348 -7.856 2.002 1.00 91.19 101 ARG A CA 1
ATOM 835 C C . ARG A 1 101 ? 7.405 -9.376 2.130 1.00 91.19 101 ARG A C 1
ATOM 837 O O . ARG A 1 101 ? 7.801 -10.109 1.223 1.00 91.19 101 ARG A O 1
ATOM 844 N N . ALA A 1 102 ? 6.970 -9.840 3.305 1.00 87.44 102 ALA A N 1
ATOM 845 C CA . ALA A 1 102 ? 6.935 -11.249 3.702 1.00 87.44 102 ALA A CA 1
ATOM 846 C C . ALA A 1 102 ? 8.304 -11.955 3.619 1.00 87.44 102 ALA A C 1
ATOM 848 O O . ALA A 1 102 ? 8.374 -13.160 3.401 1.00 87.44 102 ALA A O 1
ATOM 849 N N . ILE A 1 103 ? 9.400 -11.214 3.815 1.00 90.31 103 ILE A N 1
ATOM 850 C CA . ILE A 1 103 ? 10.771 -11.710 3.628 1.00 90.31 103 ILE A CA 1
ATOM 851 C C . ILE A 1 103 ? 11.063 -12.903 4.550 1.00 90.31 103 ILE A C 1
ATOM 853 O O . ILE A 1 103 ? 11.527 -13.942 4.086 1.00 90.31 103 ILE A O 1
ATOM 857 N N . TYR A 1 104 ? 10.707 -12.797 5.833 1.00 88.62 104 TYR A N 1
ATOM 858 C CA . TYR A 1 104 ? 10.871 -13.883 6.804 1.00 88.62 104 TYR A CA 1
ATOM 859 C C . TYR A 1 104 ? 10.041 -15.119 6.458 1.00 88.62 104 TYR A C 1
ATOM 861 O O . TYR A 1 104 ? 10.532 -16.237 6.574 1.00 88.62 104 TYR A O 1
ATOM 869 N N . LEU A 1 105 ? 8.805 -14.931 5.982 1.00 86.75 105 LEU A N 1
ATOM 870 C CA . LEU A 1 105 ? 7.951 -16.038 5.556 1.00 86.75 105 LEU A CA 1
ATOM 871 C C . LEU A 1 105 ? 8.547 -16.749 4.338 1.00 86.75 105 LEU A C 1
ATOM 873 O O . LEU A 1 105 ? 8.621 -17.974 4.326 1.00 86.75 105 LEU A O 1
ATOM 877 N N . ARG A 1 106 ? 9.031 -15.994 3.344 1.00 87.75 106 ARG A N 1
ATOM 878 C CA . ARG A 1 106 ? 9.736 -16.561 2.186 1.00 87.75 106 ARG A CA 1
ATOM 879 C C . ARG A 1 106 ? 10.974 -17.338 2.639 1.00 87.75 106 ARG A C 1
ATOM 881 O O . ARG A 1 106 ? 11.176 -18.470 2.212 1.00 87.75 106 ARG A O 1
ATOM 888 N N . GLN A 1 107 ? 11.755 -16.793 3.571 1.00 86.25 107 GLN A N 1
ATOM 889 C CA . GLN A 1 107 ? 12.919 -17.489 4.118 1.00 86.25 107 GLN A CA 1
ATOM 890 C C . GLN A 1 107 ? 12.528 -18.764 4.886 1.00 86.25 107 GLN A C 1
ATOM 892 O O . GLN A 1 107 ? 13.171 -19.798 4.721 1.00 86.25 107 GLN A O 1
ATOM 897 N N . LEU A 1 108 ? 11.449 -18.737 5.670 1.00 86.19 108 LEU A N 1
ATOM 898 C CA . LEU A 1 108 ? 10.939 -19.907 6.388 1.00 86.19 108 LEU A CA 1
ATOM 899 C C . LEU A 1 108 ? 10.471 -21.007 5.428 1.00 86.19 108 LEU A C 1
ATOM 901 O O . LEU A 1 108 ? 10.783 -22.180 5.632 1.00 86.19 108 LEU A O 1
ATOM 905 N N . VAL A 1 109 ? 9.743 -20.645 4.368 1.00 85.19 109 VAL A N 1
ATOM 906 C CA . VAL A 1 109 ? 9.306 -21.598 3.337 1.00 85.19 109 VAL A CA 1
ATOM 907 C C . VAL A 1 109 ? 10.518 -22.190 2.614 1.00 85.19 109 VAL A C 1
ATOM 909 O O . VAL A 1 109 ? 10.562 -23.403 2.415 1.00 85.19 109 VAL A O 1
ATOM 912 N N . ARG A 1 110 ? 11.535 -21.371 2.308 1.00 84.31 110 ARG A N 1
ATOM 913 C CA . ARG A 1 110 ? 12.809 -21.826 1.731 1.00 84.31 110 ARG A CA 1
ATOM 914 C C . ARG A 1 110 ? 13.531 -22.833 2.632 1.00 84.31 110 ARG A C 1
ATOM 916 O O . ARG A 1 110 ? 14.069 -23.806 2.121 1.00 84.31 110 ARG A O 1
ATOM 923 N N . LEU A 1 111 ? 13.522 -22.634 3.952 1.00 83.69 111 LEU A N 1
ATOM 924 C CA . LEU A 1 111 ? 14.126 -23.572 4.909 1.00 83.69 111 LEU A CA 1
ATOM 925 C C . LEU A 1 111 ? 13.362 -24.900 5.002 1.00 83.69 111 LEU A C 1
ATOM 927 O O . LEU A 1 111 ? 13.980 -25.949 5.150 1.00 83.69 111 LEU A O 1
ATOM 931 N N . ARG A 1 112 ? 12.024 -24.867 4.921 1.00 81.62 112 ARG A N 1
ATOM 932 C CA . ARG A 1 112 ? 11.182 -26.075 5.004 1.00 81.62 112 ARG A CA 1
ATOM 933 C C . ARG A 1 112 ? 11.238 -26.932 3.742 1.00 81.62 112 ARG A C 1
ATOM 935 O O . ARG A 1 112 ? 11.116 -28.149 3.832 1.00 81.62 112 ARG A O 1
ATOM 942 N N . LYS A 1 113 ? 11.430 -26.316 2.575 1.00 74.31 113 LYS A N 1
ATOM 943 C CA . LYS A 1 113 ? 11.599 -27.010 1.292 1.00 74.31 113 LYS A CA 1
ATOM 944 C C . LYS A 1 113 ? 13.057 -27.441 1.101 1.00 74.31 113 LYS A C 1
ATOM 946 O O . LYS A 1 113 ? 13.757 -26.958 0.215 1.00 74.31 113 LYS A O 1
ATOM 951 N N . ILE A 1 114 ? 13.526 -28.345 1.961 1.00 56.25 114 ILE A N 1
ATOM 952 C CA . ILE A 1 114 ? 14.866 -28.938 1.861 1.00 56.25 114 ILE A CA 1
ATOM 953 C C . ILE A 1 114 ? 14.960 -29.680 0.517 1.00 56.25 114 ILE A C 1
ATOM 955 O O . ILE A 1 114 ? 14.302 -30.697 0.323 1.00 56.25 114 ILE A O 1
ATOM 959 N N . GLY A 1 115 ? 15.751 -29.156 -0.424 1.00 58.28 115 GLY A N 1
ATOM 960 C CA . GLY A 1 115 ? 16.053 -29.803 -1.709 1.00 58.28 115 GLY A CA 1
ATOM 961 C C . GLY A 1 115 ? 15.433 -29.154 -2.951 1.00 58.28 115 GLY A C 1
ATOM 962 O O . GLY A 1 115 ? 15.977 -29.327 -4.038 1.00 58.28 115 GLY A O 1
ATOM 963 N N . SER A 1 116 ? 14.381 -28.339 -2.817 1.00 56.44 116 SER A N 1
ATOM 964 C CA . SER A 1 116 ? 13.888 -27.500 -3.916 1.00 56.44 116 SER A CA 1
ATOM 965 C C . SER A 1 116 ? 14.151 -26.036 -3.579 1.00 56.44 116 SER A C 1
ATOM 967 O O . SER A 1 116 ? 13.438 -25.437 -2.771 1.00 56.44 116 SER A O 1
ATOM 969 N N . MET A 1 117 ? 15.157 -25.435 -4.217 1.00 54.84 117 MET A N 1
ATOM 970 C CA . MET A 1 117 ? 15.301 -23.975 -4.289 1.00 54.84 117 MET A CA 1
ATOM 971 C C . MET A 1 117 ? 14.192 -23.419 -5.194 1.00 54.84 117 MET A C 1
ATOM 973 O O . MET A 1 117 ? 14.464 -22.843 -6.243 1.00 54.84 117 MET A O 1
ATOM 977 N N . GLU A 1 118 ? 12.929 -23.663 -4.837 1.00 61.62 118 GLU A N 1
ATOM 978 C CA . GLU A 1 118 ? 11.819 -22.995 -5.493 1.00 61.62 118 GLU A CA 1
ATOM 979 C C . GLU A 1 118 ? 11.981 -21.506 -5.236 1.00 61.62 118 GLU A C 1
ATOM 981 O O . GLU A 1 118 ? 12.101 -21.052 -4.092 1.00 61.62 118 GLU A O 1
ATOM 986 N N . ASP A 1 119 ? 12.066 -20.764 -6.331 1.00 69.12 119 ASP A N 1
ATOM 987 C CA . ASP A 1 119 ? 12.324 -19.343 -6.292 1.00 69.12 119 ASP A CA 1
ATOM 988 C C . ASP A 1 119 ? 11.052 -18.651 -5.783 1.00 69.12 119 ASP A C 1
ATOM 990 O O . ASP A 1 119 ? 10.093 -18.455 -6.518 1.00 69.12 119 ASP A O 1
ATOM 994 N N . LEU A 1 120 ? 11.004 -18.317 -4.489 1.00 83.06 120 LEU A N 1
ATOM 995 C CA . LEU A 1 120 ? 9.872 -17.617 -3.848 1.00 83.06 120 LEU A CA 1
ATOM 996 C C . LEU A 1 120 ? 9.849 -16.109 -4.163 1.00 83.06 120 LEU A C 1
ATOM 998 O O . LEU A 1 120 ? 9.260 -15.300 -3.437 1.00 83.06 120 LEU A O 1
ATOM 1002 N N . ARG A 1 121 ? 10.567 -15.717 -5.208 1.00 86.75 121 ARG A N 1
ATOM 1003 C CA . ARG A 1 121 ? 10.650 -14.367 -5.756 1.00 86.75 121 ARG A CA 1
ATOM 1004 C C . ARG A 1 121 ? 10.179 -14.436 -7.194 1.00 86.75 121 ARG A C 1
ATOM 1006 O O . ARG A 1 121 ? 10.390 -15.442 -7.865 1.00 86.75 121 ARG A O 1
ATOM 1013 N N . PHE A 1 122 ? 9.640 -13.334 -7.681 1.00 90.31 122 PHE A N 1
ATOM 1014 C CA . PHE A 1 122 ? 9.504 -13.174 -9.120 1.00 90.31 122 PHE A CA 1
ATOM 1015 C C . PHE A 1 122 ? 10.899 -12.969 -9.720 1.00 90.31 122 PHE A C 1
ATOM 1017 O O . PHE A 1 122 ? 11.648 -12.102 -9.264 1.00 90.31 122 PHE A O 1
ATOM 1024 N N . LYS A 1 123 ? 11.264 -13.770 -10.723 1.00 88.25 123 LYS A N 1
ATOM 1025 C CA . LYS A 1 123 ? 12.553 -13.680 -11.425 1.00 88.25 123 LYS A CA 1
ATOM 1026 C C . LYS A 1 123 ? 12.690 -12.361 -12.168 1.00 88.25 123 LYS A C 1
ATOM 1028 O O . LYS A 1 123 ? 13.783 -11.794 -12.240 1.00 88.25 123 LYS A O 1
ATOM 1033 N N . ASP A 1 124 ? 11.578 -11.901 -12.729 1.00 90.94 124 ASP A N 1
ATOM 1034 C CA . ASP A 1 124 ? 11.473 -10.661 -13.470 1.00 90.94 124 ASP A CA 1
ATOM 1035 C C . ASP A 1 124 ? 10.064 -10.052 -13.380 1.00 90.94 124 ASP A C 1
ATOM 1037 O O . ASP A 1 124 ? 9.134 -10.578 -12.761 1.00 90.94 124 ASP A O 1
ATOM 1041 N N . ILE A 1 125 ? 9.917 -8.904 -14.038 1.00 94.06 125 ILE A N 1
ATOM 1042 C CA . ILE A 1 125 ? 8.655 -8.178 -14.106 1.00 94.06 125 ILE A CA 1
ATOM 1043 C C . ILE A 1 125 ? 7.574 -8.918 -14.908 1.00 94.06 125 ILE A C 1
ATOM 1045 O O . ILE A 1 125 ? 6.386 -8.657 -14.719 1.00 94.06 125 ILE A O 1
ATOM 1049 N N . VAL A 1 126 ? 7.956 -9.805 -15.829 1.00 95.31 126 VAL A N 1
ATOM 1050 C CA . VAL A 1 126 ? 7.020 -10.548 -16.682 1.00 95.31 126 VAL A CA 1
ATOM 1051 C C . VAL A 1 126 ? 6.326 -11.618 -15.852 1.00 95.31 126 VAL A C 1
ATOM 1053 O O . VAL A 1 126 ? 5.102 -11.734 -15.913 1.00 95.31 126 VAL A O 1
ATOM 1056 N N . GLU A 1 127 ? 7.077 -12.333 -15.019 1.00 94.31 127 GLU A N 1
ATOM 1057 C CA . GLU A 1 127 ? 6.538 -13.294 -14.061 1.00 94.31 127 GLU A CA 1
ATOM 1058 C C . GLU A 1 127 ? 5.606 -12.604 -13.057 1.00 94.31 127 GLU A C 1
ATOM 1060 O O . GLU A 1 127 ? 4.483 -13.062 -12.845 1.00 94.31 127 GLU A O 1
ATOM 1065 N N . PHE A 1 128 ? 6.006 -11.440 -12.530 1.00 94.88 128 PHE A N 1
ATOM 1066 C CA . PHE A 1 128 ? 5.151 -10.633 -11.655 1.00 94.88 128 PHE A CA 1
ATOM 1067 C C . PHE A 1 128 ? 3.837 -10.220 -12.337 1.00 94.88 128 PHE A C 1
ATOM 1069 O O . PHE A 1 128 ? 2.753 -10.443 -11.797 1.00 94.88 128 PHE A O 1
ATOM 1076 N N . LYS A 1 129 ? 3.913 -9.658 -13.551 1.00 95.38 129 LYS A N 1
ATOM 1077 C CA . LYS A 1 129 ? 2.732 -9.284 -14.347 1.00 95.38 129 LYS A CA 1
ATOM 1078 C C . LYS A 1 129 ? 1.822 -10.477 -14.601 1.00 95.38 129 LYS A C 1
ATOM 1080 O O . LYS A 1 129 ? 0.606 -10.339 -14.519 1.00 95.38 129 LYS A O 1
ATOM 1085 N N . THR A 1 130 ? 2.405 -11.632 -14.907 1.00 95.31 130 THR A N 1
ATOM 1086 C CA . THR A 1 130 ? 1.668 -12.874 -15.159 1.00 95.31 130 THR A CA 1
ATOM 1087 C C . THR A 1 130 ? 0.942 -13.335 -13.901 1.00 95.31 130 THR A C 1
ATOM 1089 O O . THR A 1 130 ? -0.232 -13.675 -13.979 1.00 95.31 130 THR A O 1
ATOM 1092 N N . ALA A 1 131 ? 1.586 -13.262 -12.735 1.00 93.81 131 ALA A N 1
ATOM 1093 C CA . ALA A 1 131 ? 0.960 -13.597 -11.460 1.00 93.81 131 ALA A CA 1
ATOM 1094 C C . ALA A 1 131 ? -0.182 -12.636 -11.093 1.00 93.81 131 ALA A C 1
ATOM 1096 O O . ALA A 1 131 ? -1.248 -13.082 -10.679 1.00 93.81 131 ALA A O 1
ATOM 1097 N N . VAL A 1 132 ? -0.009 -11.325 -11.301 1.00 92.88 132 VAL A N 1
ATOM 1098 C CA . VAL A 1 132 ? -1.085 -10.337 -11.088 1.00 92.88 132 VAL A CA 1
ATOM 1099 C C . VAL A 1 132 ? -2.252 -10.572 -12.052 1.00 92.88 132 VAL A C 1
ATOM 1101 O O . VAL A 1 132 ? -3.409 -10.519 -11.646 1.00 92.88 132 VAL A O 1
ATOM 1104 N N . ARG A 1 133 ? -1.961 -10.904 -13.313 1.00 91.81 133 ARG A N 1
ATOM 1105 C CA . ARG A 1 133 ? -2.958 -11.294 -14.324 1.00 91.81 133 ARG A CA 1
ATOM 1106 C C . ARG A 1 133 ? -3.540 -12.688 -14.107 1.00 91.81 133 ARG A C 1
ATOM 1108 O O . ARG A 1 133 ? -4.455 -13.065 -14.817 1.00 91.81 133 ARG A O 1
ATOM 1115 N N . ALA A 1 134 ? -3.032 -13.473 -13.167 1.00 92.81 134 ALA A N 1
ATOM 1116 C CA . ALA A 1 134 ? -3.649 -14.738 -12.784 1.00 92.81 134 ALA A CA 1
ATOM 1117 C C . ALA A 1 134 ? -4.669 -14.558 -11.647 1.00 92.81 134 ALA A C 1
ATOM 1119 O O . ALA A 1 134 ? -5.358 -15.512 -11.289 1.00 92.81 134 ALA A O 1
ATOM 1120 N N . LEU A 1 135 ? -4.770 -13.353 -11.069 1.00 89.56 135 LEU A N 1
ATOM 1121 C CA . LEU A 1 135 ? -5.766 -13.052 -10.045 1.00 89.56 135 LEU A CA 1
ATOM 1122 C C . LEU A 1 135 ? -7.187 -13.140 -10.629 1.00 89.56 135 LEU A C 1
ATOM 1124 O O . LEU A 1 135 ? -7.391 -12.774 -11.789 1.00 89.56 135 LEU A O 1
ATOM 1128 N N . PRO A 1 136 ? -8.183 -13.572 -9.836 1.00 88.75 136 PRO A N 1
ATOM 1129 C CA . PRO A 1 136 ? -9.583 -13.516 -10.246 1.00 88.75 136 PRO A CA 1
ATOM 1130 C C . PRO A 1 136 ? -10.007 -12.101 -10.661 1.00 88.75 136 PRO A C 1
ATOM 1132 O O . PRO A 1 136 ? -9.517 -11.106 -10.125 1.00 88.75 136 PRO A O 1
ATOM 1135 N N . THR A 1 137 ? -10.943 -11.995 -11.606 1.00 82.25 137 THR A N 1
ATOM 1136 C CA . THR A 1 137 ? -11.400 -10.701 -12.147 1.00 82.25 137 THR A CA 1
ATOM 1137 C C . THR A 1 137 ? -12.129 -9.831 -11.124 1.00 82.25 137 THR A C 1
ATOM 1139 O O . THR A 1 137 ? -12.201 -8.620 -11.298 1.00 82.25 137 THR A O 1
ATOM 1142 N N . ASP A 1 138 ? -12.676 -10.441 -10.074 1.00 78.12 138 ASP A N 1
ATOM 1143 C CA . ASP A 1 138 ? -13.321 -9.798 -8.926 1.00 78.12 138 ASP A CA 1
ATOM 1144 C C . ASP A 1 138 ? -12.362 -9.595 -7.738 1.00 78.12 138 ASP A C 1
ATOM 1146 O O . ASP A 1 138 ? -12.758 -9.101 -6.682 1.00 78.12 138 ASP A O 1
ATOM 1150 N N . PHE A 1 139 ? -11.084 -9.950 -7.899 1.00 84.50 139 PHE A N 1
ATOM 1151 C CA . PHE A 1 139 ? -10.075 -9.812 -6.862 1.00 84.50 139 PHE A CA 1
ATOM 1152 C C . PHE A 1 139 ? -9.210 -8.570 -7.085 1.00 84.50 139 PHE A C 1
ATOM 1154 O O . PHE A 1 139 ? -8.730 -8.277 -8.181 1.00 84.50 139 PHE A O 1
ATOM 1161 N N . THR A 1 140 ? -8.960 -7.833 -6.005 1.00 86.06 140 THR A N 1
ATOM 1162 C CA . THR A 1 140 ? -8.050 -6.684 -5.998 1.00 86.06 140 THR A CA 1
ATOM 1163 C C . THR A 1 140 ? -7.053 -6.823 -4.874 1.00 86.06 140 THR A C 1
ATOM 1165 O O . THR A 1 140 ? -7.431 -6.935 -3.711 1.00 86.06 140 THR A O 1
ATOM 1168 N N . LEU A 1 141 ? -5.773 -6.729 -5.217 1.00 91.00 141 LEU A N 1
ATOM 1169 C CA . LEU A 1 141 ? -4.717 -6.623 -4.229 1.00 91.00 141 LEU A CA 1
ATOM 1170 C C . LEU A 1 141 ? -4.533 -5.151 -3.865 1.00 91.00 141 LEU A C 1
ATOM 1172 O O . LEU A 1 141 ? -4.171 -4.346 -4.721 1.00 91.00 141 LEU A O 1
ATOM 1176 N N . VAL A 1 142 ? -4.755 -4.805 -2.600 1.00 91.50 142 VAL A N 1
ATOM 1177 C CA . VAL A 1 142 ? -4.417 -3.492 -2.044 1.00 91.50 142 VAL A CA 1
ATOM 1178 C C . VAL A 1 142 ? -3.421 -3.693 -0.916 1.00 91.50 142 VAL A C 1
ATOM 1180 O O . VAL A 1 142 ? -3.663 -4.466 0.007 1.00 91.50 142 VAL A O 1
ATOM 1183 N N . GLN A 1 143 ? -2.298 -2.996 -0.990 1.00 93.44 143 GLN A N 1
ATOM 1184 C CA . GLN A 1 143 ? -1.232 -3.061 -0.013 1.00 93.44 143 GLN A CA 1
ATOM 1185 C C . GLN A 1 143 ? -0.898 -1.655 0.475 1.00 93.44 143 GLN A C 1
ATOM 1187 O O . GLN A 1 143 ? -0.648 -0.749 -0.316 1.00 93.44 143 GLN A O 1
ATOM 1192 N N . LEU A 1 144 ? -0.890 -1.495 1.796 1.00 93.44 144 LEU A N 1
ATOM 1193 C CA . LEU A 1 144 ? -0.439 -0.288 2.475 1.00 93.44 144 LEU A CA 1
ATOM 1194 C C . LEU A 1 144 ? 0.946 -0.555 3.066 1.00 93.44 144 LEU A C 1
ATOM 1196 O O . LEU A 1 144 ? 1.135 -1.543 3.781 1.00 93.44 144 LEU A O 1
ATOM 1200 N N . ILE A 1 145 ? 1.923 0.285 2.736 1.00 92.38 145 ILE A N 1
ATOM 1201 C CA . ILE A 1 145 ? 3.329 0.081 3.104 1.00 92.38 145 ILE A CA 1
ATOM 1202 C C . ILE A 1 145 ? 3.885 1.368 3.684 1.00 92.38 145 ILE A C 1
ATOM 1204 O O . ILE A 1 145 ? 3.743 2.418 3.079 1.00 92.38 145 ILE A O 1
ATOM 1208 N N . VAL A 1 146 ? 4.563 1.285 4.823 1.00 90.88 146 VAL A N 1
ATOM 1209 C CA . VAL A 1 146 ? 5.344 2.406 5.350 1.00 90.88 146 VAL A CA 1
ATOM 1210 C C . VAL A 1 146 ? 6.803 2.204 4.957 1.00 90.88 146 VAL A C 1
ATOM 1212 O O . VAL A 1 146 ? 7.365 1.129 5.197 1.00 90.88 146 VAL A O 1
ATOM 1215 N N . ASP A 1 147 ? 7.394 3.206 4.312 1.00 89.75 147 ASP A N 1
ATOM 1216 C CA . ASP A 1 147 ? 8.813 3.198 3.960 1.00 89.75 147 ASP A CA 1
ATOM 1217 C C . ASP A 1 147 ? 9.712 3.686 5.110 1.00 89.75 147 ASP A C 1
ATOM 1219 O O . ASP A 1 147 ? 9.260 3.972 6.217 1.00 89.75 147 ASP A O 1
ATOM 1223 N N . GLU A 1 148 ? 11.018 3.764 4.862 1.00 86.12 148 GLU A N 1
ATOM 1224 C CA . GLU A 1 148 ? 11.994 4.179 5.881 1.00 86.12 148 GLU A CA 1
ATOM 1225 C C . GLU A 1 148 ? 11.961 5.679 6.180 1.00 86.12 148 GLU A C 1
ATOM 1227 O O . GLU A 1 148 ? 12.498 6.137 7.186 1.00 86.12 148 GLU A O 1
ATOM 1232 N N . GLN A 1 149 ? 11.337 6.457 5.301 1.00 86.44 149 GLN A N 1
ATOM 1233 C CA . GLN A 1 149 ? 11.108 7.883 5.465 1.00 86.44 149 GLN A CA 1
ATOM 1234 C C . GLN A 1 149 ? 9.745 8.157 6.124 1.00 86.44 149 GLN A C 1
ATOM 1236 O O . GLN A 1 149 ? 9.318 9.317 6.190 1.00 86.44 149 GLN A O 1
ATOM 1241 N N . ASN A 1 150 ? 9.098 7.108 6.649 1.00 88.25 150 ASN A N 1
ATOM 1242 C CA . ASN A 1 150 ? 7.767 7.107 7.243 1.00 88.25 150 ASN A CA 1
ATOM 1243 C C . ASN A 1 150 ? 6.672 7.569 6.275 1.00 88.25 150 ASN A C 1
ATOM 1245 O O . ASN A 1 150 ? 5.655 8.112 6.696 1.00 88.25 150 ASN A O 1
ATOM 1249 N N . VAL A 1 151 ? 6.853 7.384 4.971 1.00 90.25 151 VAL A N 1
ATOM 1250 C CA . VAL A 1 151 ? 5.805 7.643 3.984 1.00 90.25 151 VAL A CA 1
ATOM 1251 C C . VAL A 1 151 ? 4.931 6.404 3.871 1.00 90.25 151 VAL A C 1
ATOM 1253 O O . VAL A 1 151 ? 5.421 5.297 3.653 1.00 90.25 151 VAL A O 1
ATOM 1256 N N . LEU A 1 152 ? 3.626 6.596 4.031 1.00 92.06 152 LEU A N 1
ATOM 1257 C CA . LEU A 1 152 ? 2.609 5.595 3.764 1.00 92.06 152 LEU A CA 1
ATOM 1258 C C . LEU A 1 152 ? 2.337 5.554 2.261 1.00 92.06 152 LEU A C 1
ATOM 1260 O O . LEU A 1 152 ? 1.869 6.533 1.687 1.00 92.06 152 LEU A O 1
ATOM 1264 N N . TRP A 1 153 ? 2.588 4.412 1.644 1.00 93.44 153 TRP A N 1
ATOM 1265 C CA . TRP A 1 153 ? 2.360 4.112 0.241 1.00 93.44 153 TRP A CA 1
ATOM 1266 C C . TRP A 1 153 ? 1.153 3.199 0.071 1.00 93.44 153 TRP A C 1
ATOM 1268 O O . TRP A 1 153 ? 0.958 2.251 0.832 1.00 93.44 153 TRP A O 1
ATOM 1278 N N . LEU A 1 154 ? 0.380 3.462 -0.974 1.00 93.19 154 LEU A N 1
ATOM 1279 C CA . LEU A 1 154 ? -0.650 2.589 -1.507 1.00 93.19 154 LEU A CA 1
ATOM 1280 C C . LEU A 1 154 ? -0.107 1.901 -2.753 1.00 93.19 154 LEU A C 1
ATOM 1282 O O . LEU A 1 154 ? 0.225 2.571 -3.727 1.00 93.19 154 LEU A O 1
ATOM 1286 N N . VAL A 1 155 ? -0.084 0.574 -2.743 1.00 93.94 155 VAL A N 1
ATOM 1287 C CA . VAL A 1 155 ? 0.169 -0.254 -3.921 1.00 93.94 155 VAL A CA 1
ATOM 1288 C C . VAL A 1 155 ? -1.076 -1.058 -4.200 1.00 93.94 155 VAL A C 1
ATOM 1290 O O . VAL A 1 155 ? -1.555 -1.810 -3.355 1.00 93.94 155 VAL A O 1
ATOM 1293 N N . ARG A 1 156 ? -1.618 -0.909 -5.397 1.00 91.44 156 ARG A N 1
ATOM 1294 C CA . ARG A 1 156 ? -2.878 -1.527 -5.761 1.00 91.44 156 ARG A CA 1
ATOM 1295 C C . ARG A 1 156 ? -2.774 -2.194 -7.115 1.00 91.44 156 ARG A C 1
ATOM 1297 O O . ARG A 1 156 ? -2.480 -1.525 -8.094 1.00 91.44 156 ARG A O 1
ATOM 1304 N N . CYS A 1 157 ? -3.060 -3.489 -7.168 1.00 91.44 157 CYS A N 1
ATOM 1305 C CA . CYS A 1 157 ? -2.993 -4.309 -8.374 1.00 91.44 157 CYS A CA 1
ATOM 1306 C C . CYS A 1 157 ? -4.347 -4.974 -8.657 1.00 91.44 157 CYS A C 1
ATOM 1308 O O . CYS A 1 157 ? -5.083 -5.335 -7.736 1.00 91.44 157 CYS A O 1
ATOM 1310 N N . GLY A 1 158 ? -4.661 -5.159 -9.937 1.00 87.75 158 GLY A N 1
ATOM 1311 C CA . GLY A 1 158 ? -5.832 -5.897 -10.409 1.00 87.75 158 GLY A CA 1
ATOM 1312 C C . GLY A 1 158 ? -5.513 -6.636 -11.708 1.00 87.75 158 GLY A C 1
ATOM 1313 O O . GLY A 1 158 ? -4.513 -6.325 -12.352 1.00 87.75 158 GLY A O 1
ATOM 1314 N N . TYR A 1 159 ? -6.361 -7.598 -12.076 1.00 84.44 159 TYR A N 1
ATOM 1315 C CA . TYR A 1 159 ? -6.155 -8.514 -13.206 1.00 84.44 159 TYR A CA 1
ATOM 1316 C C . TYR A 1 159 ? -5.769 -7.811 -14.526 1.00 84.44 159 TYR A C 1
ATOM 1318 O O . TYR A 1 159 ? -4.711 -8.099 -15.078 1.00 84.44 159 TYR A O 1
ATOM 1326 N N . ASP A 1 160 ? -6.577 -6.861 -15.014 1.00 81.38 160 ASP A N 1
ATOM 1327 C CA . ASP A 1 160 ? -6.362 -6.172 -16.308 1.00 81.38 160 ASP A CA 1
ATOM 1328 C C . ASP A 1 160 ? -6.052 -4.675 -16.144 1.00 81.38 160 ASP A C 1
ATOM 1330 O O . ASP A 1 160 ? -6.419 -3.839 -16.970 1.00 81.38 160 ASP A O 1
ATOM 1334 N N . LEU A 1 161 ? -5.415 -4.298 -15.034 1.00 83.00 161 LEU A N 1
ATOM 1335 C CA . LEU A 1 161 ? -5.141 -2.896 -14.727 1.00 83.00 161 LEU A CA 1
ATOM 1336 C C . LEU A 1 161 ? -3.659 -2.651 -14.469 1.00 83.00 161 LEU A C 1
ATOM 1338 O O . LEU A 1 161 ? -2.989 -3.461 -13.827 1.00 83.00 161 LEU A O 1
ATOM 1342 N N . ILE A 1 162 ? -3.158 -1.491 -14.915 1.00 86.00 162 ILE A N 1
ATOM 1343 C CA . ILE A 1 162 ? -1.864 -1.000 -14.430 1.00 86.00 162 ILE A CA 1
ATOM 1344 C C . ILE A 1 162 ? -1.968 -0.816 -12.910 1.00 86.00 162 ILE A C 1
ATOM 1346 O O . ILE A 1 162 ? -2.950 -0.230 -12.438 1.00 86.00 162 ILE A O 1
ATOM 1350 N N . PRO A 1 163 ? -0.956 -1.250 -12.141 1.00 91.06 163 PRO A N 1
ATOM 1351 C CA . PRO A 1 163 ? -0.898 -0.975 -10.724 1.00 91.06 163 PRO A CA 1
ATOM 1352 C C . PRO A 1 163 ? -0.944 0.518 -10.408 1.00 91.06 163 PRO A C 1
ATOM 1354 O O . PRO A 1 163 ? -0.279 1.330 -11.048 1.00 91.06 163 PRO A O 1
ATOM 1357 N N . ILE A 1 164 ? -1.683 0.878 -9.367 1.00 88.12 164 ILE A N 1
ATOM 1358 C CA . ILE A 1 164 ? -1.632 2.220 -8.793 1.00 88.12 164 ILE A CA 1
ATOM 1359 C C . ILE A 1 164 ? -0.613 2.180 -7.660 1.00 88.12 164 ILE A C 1
ATOM 1361 O O . ILE A 1 164 ? -0.793 1.424 -6.706 1.00 88.12 164 ILE A O 1
ATOM 1365 N N . VAL A 1 165 ? 0.440 2.986 -7.766 1.00 90.38 165 VAL A N 1
ATOM 1366 C CA . VAL A 1 165 ? 1.455 3.151 -6.722 1.00 90.38 165 VAL A CA 1
ATOM 1367 C C . VAL A 1 165 ? 1.498 4.622 -6.348 1.00 90.38 165 VAL A C 1
ATOM 1369 O O . VAL A 1 165 ? 1.888 5.446 -7.168 1.00 90.38 165 VAL A O 1
ATOM 1372 N N . LEU A 1 166 ? 1.040 4.962 -5.144 1.00 87.75 166 LEU A N 1
ATOM 1373 C CA . LEU A 1 166 ? 0.885 6.352 -4.718 1.00 87.75 166 LEU A CA 1
ATOM 1374 C C . LEU A 1 166 ? 1.375 6.560 -3.284 1.00 87.75 166 LEU A C 1
ATOM 1376 O O . LEU A 1 166 ? 0.999 5.782 -2.404 1.00 87.75 166 LEU A O 1
ATOM 1380 N N . PRO A 1 167 ? 2.137 7.629 -3.009 1.00 90.06 167 PRO A N 1
ATOM 1381 C CA . PRO A 1 167 ? 2.353 8.078 -1.645 1.00 90.06 167 PRO A CA 1
ATOM 1382 C C . PRO A 1 167 ? 1.062 8.733 -1.129 1.00 90.06 167 PRO A C 1
ATOM 1384 O O . PRO A 1 167 ? 0.499 9.630 -1.759 1.00 90.06 167 PRO A O 1
ATOM 1387 N N . LEU A 1 168 ? 0.575 8.275 0.020 1.00 87.56 168 LEU A N 1
ATOM 1388 C CA . LEU A 1 168 ? -0.636 8.784 0.661 1.00 87.56 168 LEU A CA 1
ATOM 1389 C C . LEU A 1 168 ? -0.318 9.948 1.596 1.00 87.56 168 LEU A C 1
ATOM 1391 O O . LEU A 1 168 ? -0.833 11.052 1.428 1.00 87.56 168 LEU A O 1
ATOM 1395 N N . THR A 1 169 ? 0.543 9.698 2.582 1.00 88.06 169 THR A N 1
ATOM 1396 C CA . THR A 1 169 ? 0.898 10.675 3.613 1.00 88.06 169 THR A CA 1
ATOM 1397 C C . THR A 1 169 ? 2.266 10.367 4.211 1.00 88.06 169 THR A C 1
ATOM 1399 O O . THR A 1 169 ? 2.744 9.238 4.126 1.00 88.06 169 THR A O 1
ATOM 1402 N N . LYS A 1 170 ? 2.887 11.351 4.863 1.00 87.19 170 LYS A N 1
ATOM 1403 C CA . LYS A 1 170 ? 4.050 11.124 5.722 1.00 87.19 170 LYS A CA 1
ATOM 1404 C C . LYS A 1 170 ? 3.576 11.008 7.163 1.00 87.19 170 LYS A C 1
ATOM 1406 O O . LYS A 1 170 ? 2.989 11.937 7.712 1.00 87.19 170 LYS A O 1
ATOM 1411 N N . ILE A 1 171 ? 3.842 9.860 7.765 1.00 86.69 171 ILE A N 1
ATOM 1412 C CA . ILE A 1 171 ? 3.538 9.573 9.157 1.00 86.69 171 ILE A CA 1
ATOM 1413 C C . ILE A 1 171 ? 4.531 10.353 10.020 1.00 86.69 171 ILE A C 1
ATOM 1415 O O . ILE A 1 171 ? 5.739 10.108 10.015 1.00 86.69 171 ILE A O 1
ATOM 1419 N N . ASN A 1 172 ? 4.006 11.327 10.756 1.00 80.69 172 ASN A N 1
ATOM 1420 C CA . ASN A 1 172 ? 4.773 12.077 11.737 1.00 80.69 172 ASN A CA 1
ATOM 1421 C C . ASN A 1 172 ? 4.831 11.268 13.034 1.00 80.69 172 ASN A C 1
ATOM 1423 O O . ASN A 1 172 ? 3.864 11.228 13.791 1.00 80.69 172 ASN A O 1
ATOM 1427 N N . VAL A 1 173 ? 5.969 10.629 13.286 1.00 71.69 173 VAL A N 1
ATOM 1428 C CA . VAL A 1 173 ? 6.215 9.900 14.536 1.00 71.69 173 VAL A CA 1
ATOM 1429 C C . VAL A 1 173 ? 6.344 10.925 15.673 1.00 71.69 173 VAL A C 1
ATOM 1431 O O . VAL A 1 173 ? 7.289 11.715 15.685 1.00 71.69 173 VAL A O 1
ATOM 1434 N N . GLY A 1 174 ? 5.368 10.983 16.591 1.00 72.12 174 GLY A N 1
ATOM 1435 C CA . GLY A 1 174 ? 5.320 12.002 17.651 1.00 72.12 174 GLY A CA 1
ATOM 1436 C C . GLY A 1 174 ? 3.978 12.142 18.395 1.00 72.12 174 GLY A C 1
ATOM 1437 O O . GLY A 1 174 ? 3.212 11.193 18.508 1.00 72.12 174 GLY A O 1
ATOM 1438 N N . LYS A 1 175 ? 3.706 13.347 18.935 1.00 55.44 175 LYS A N 1
ATOM 1439 C CA . LYS A 1 175 ? 2.649 13.651 19.937 1.00 55.44 175 LYS A CA 1
ATOM 1440 C C . LYS A 1 175 ? 1.182 13.410 19.519 1.00 55.44 175 LYS A C 1
ATOM 1442 O O . LYS A 1 175 ? 0.322 13.444 20.391 1.00 55.44 175 LYS A O 1
ATOM 1447 N N . ASP A 1 176 ? 0.891 13.156 18.247 1.00 62.41 176 ASP A N 1
ATOM 1448 C CA . ASP A 1 176 ? -0.441 12.738 17.761 1.00 62.41 176 ASP A CA 1
ATOM 1449 C C . ASP A 1 176 ? -0.293 11.580 16.763 1.00 62.41 176 ASP A C 1
ATOM 1451 O O . ASP A 1 176 ? -0.832 11.587 15.656 1.00 62.41 176 ASP A O 1
ATOM 1455 N N . ASP A 1 177 ? 0.530 10.598 17.134 1.00 80.12 177 ASP A N 1
ATOM 1456 C CA . ASP A 1 177 ? 0.701 9.385 16.351 1.00 80.12 177 ASP A CA 1
ATOM 1457 C C . ASP A 1 177 ? -0.505 8.460 16.556 1.00 80.12 177 ASP A C 1
ATOM 1459 O O . ASP A 1 177 ? -0.740 7.906 17.637 1.00 80.12 177 ASP A O 1
ATOM 1463 N N . ILE A 1 178 ? -1.274 8.285 15.483 1.00 89.06 178 ILE A N 1
ATOM 1464 C CA . ILE A 1 178 ? -2.368 7.316 15.395 1.00 89.06 178 ILE A CA 1
ATOM 1465 C C . ILE A 1 178 ? -1.888 5.921 15.823 1.00 89.06 178 ILE A C 1
ATOM 1467 O O . ILE A 1 178 ? -2.630 5.204 16.492 1.00 89.06 178 ILE A O 1
ATOM 1471 N N . SER A 1 179 ? -0.643 5.551 15.515 1.00 86.25 179 SER A N 1
ATOM 1472 C CA . SER A 1 179 ? -0.066 4.255 15.890 1.00 86.25 179 SER A CA 1
ATOM 1473 C C . SER A 1 179 ? 0.043 4.108 17.411 1.00 86.25 179 SER A C 1
ATOM 1475 O O . SER A 1 179 ? -0.374 3.092 17.965 1.00 86.25 179 SER A O 1
ATOM 1477 N N . HIS A 1 180 ? 0.517 5.146 18.108 1.00 88.44 180 HIS A N 1
ATOM 1478 C CA . HIS A 1 180 ? 0.595 5.161 19.572 1.00 88.44 180 HIS A CA 1
ATOM 1479 C C . HIS A 1 180 ? -0.795 5.126 20.220 1.00 88.44 180 HIS A C 1
ATOM 1481 O O . HIS A 1 180 ? -1.008 4.455 21.230 1.00 88.44 180 HIS A O 1
ATOM 1487 N N . ARG A 1 181 ? -1.772 5.835 19.646 1.00 91.50 181 ARG A N 1
ATOM 1488 C CA . ARG A 1 181 ? -3.158 5.789 20.133 1.00 91.50 181 ARG A CA 1
ATOM 1489 C C . ARG A 1 181 ? -3.780 4.405 19.942 1.00 91.50 181 ARG A C 1
ATOM 1491 O O . ARG A 1 181 ? -4.443 3.929 20.857 1.00 91.50 181 ARG A O 1
ATOM 1498 N N . MET A 1 182 ? -3.532 3.748 18.807 1.00 92.88 182 MET A N 1
ATOM 1499 C CA . MET A 1 182 ? -3.971 2.370 18.563 1.00 92.88 182 MET A CA 1
ATOM 1500 C C . MET A 1 182 ? -3.344 1.413 19.582 1.00 92.88 182 MET A C 1
ATOM 1502 O O . MET A 1 182 ? -4.054 0.618 20.188 1.00 92.88 182 MET A O 1
ATOM 1506 N N . TYR A 1 183 ? -2.037 1.535 19.823 1.00 91.69 183 TYR A N 1
ATOM 1507 C CA . TYR A 1 183 ? -1.334 0.731 20.822 1.00 91.69 183 TYR A CA 1
ATOM 1508 C C . TYR A 1 183 ? -1.939 0.884 22.226 1.00 91.69 183 TYR A C 1
ATOM 1510 O O . TYR A 1 183 ? -2.212 -0.113 22.887 1.00 91.69 183 TYR A O 1
ATOM 1518 N N . ASN A 1 184 ? -2.241 2.114 22.651 1.00 93.25 184 ASN A N 1
ATOM 1519 C CA . ASN A 1 184 ? -2.895 2.357 23.939 1.00 93.25 184 ASN A CA 1
ATOM 1520 C C . ASN A 1 184 ? -4.292 1.720 24.021 1.00 93.25 184 ASN A C 1
ATOM 1522 O O . ASN A 1 184 ? -4.623 1.130 25.043 1.00 93.25 184 ASN A O 1
ATOM 1526 N N . ILE A 1 185 ? -5.100 1.802 22.955 1.00 95.00 185 ILE A N 1
ATOM 1527 C CA . ILE A 1 185 ? -6.422 1.151 22.914 1.00 95.00 185 ILE A CA 1
ATOM 1528 C C . ILE A 1 185 ? -6.282 -0.370 23.055 1.00 95.00 185 ILE A C 1
ATOM 1530 O O . ILE A 1 185 ? -7.073 -0.984 23.766 1.00 95.00 185 ILE A O 1
ATOM 1534 N N . LEU A 1 186 ? -5.281 -0.977 22.407 1.00 93.69 186 LEU A N 1
ATOM 1535 C CA . LEU A 1 186 ? -5.012 -2.413 22.525 1.00 93.69 186 LEU A CA 1
ATOM 1536 C C . LEU A 1 186 ? -4.604 -2.795 23.954 1.00 93.69 186 LEU A C 1
ATOM 1538 O O . LEU A 1 186 ? -5.186 -3.720 24.513 1.00 93.69 186 LEU A O 1
ATOM 1542 N N . LEU A 1 187 ? -3.692 -2.038 24.575 1.00 93.38 187 LEU A N 1
ATOM 1543 C CA . LEU A 1 187 ? -3.291 -2.261 25.969 1.00 93.38 187 LEU A CA 1
ATOM 1544 C C . LEU A 1 187 ? -4.471 -2.152 26.941 1.00 93.38 187 LEU A C 1
ATOM 1546 O O . LEU A 1 187 ? -4.647 -3.014 27.799 1.00 93.38 187 LEU A O 1
ATOM 1550 N N . GLU A 1 188 ? -5.294 -1.110 26.808 1.00 93.19 188 GLU A N 1
ATOM 1551 C CA . GLU A 1 188 ? -6.491 -0.945 27.638 1.00 93.19 188 GLU A CA 1
ATOM 1552 C C . GLU A 1 188 ? -7.514 -2.071 27.391 1.00 93.19 188 GLU A C 1
ATOM 1554 O O . GLU A 1 188 ? -8.182 -2.519 28.324 1.00 93.19 188 GLU A O 1
ATOM 1559 N N . ASN A 1 189 ? -7.642 -2.556 26.149 1.00 92.94 189 ASN A N 1
ATOM 1560 C CA . ASN A 1 189 ? -8.501 -3.695 25.832 1.00 92.94 189 ASN A CA 1
ATOM 1561 C C . ASN A 1 189 ? -8.024 -4.974 26.524 1.00 92.94 189 ASN A C 1
ATOM 1563 O O . ASN A 1 189 ? -8.860 -5.681 27.085 1.00 92.94 189 ASN A O 1
ATOM 1567 N N . ASP A 1 190 ? -6.724 -5.253 26.528 1.00 92.00 190 ASP A N 1
ATOM 1568 C CA . ASP A 1 190 ? -6.176 -6.436 27.195 1.00 92.00 190 ASP A CA 1
ATOM 1569 C C . ASP A 1 190 ? -6.389 -6.346 28.716 1.00 92.00 190 ASP A C 1
ATOM 1571 O O . ASP A 1 190 ? -6.939 -7.263 29.330 1.00 92.00 190 ASP A O 1
ATOM 1575 N N . GLN A 1 191 ? -6.113 -5.178 29.305 1.00 90.44 191 GLN A N 1
ATOM 1576 C CA . GLN A 1 191 ? -6.374 -4.901 30.723 1.00 90.44 191 GLN A CA 1
ATOM 1577 C C . GLN A 1 191 ? -7.859 -4.998 31.091 1.00 90.44 191 GLN A C 1
ATOM 1579 O O . GLN A 1 191 ? -8.191 -5.378 32.210 1.00 90.44 191 GLN A O 1
ATOM 1584 N N . SER A 1 192 ? -8.778 -4.696 30.165 1.00 88.00 192 SER A N 1
ATOM 1585 C CA . SER A 1 192 ? -10.222 -4.789 30.433 1.00 88.00 192 SER A CA 1
ATOM 1586 C C . SER A 1 192 ? -10.690 -6.214 30.757 1.00 88.00 192 SER A C 1
ATOM 1588 O O . SER A 1 192 ? -11.740 -6.387 31.383 1.00 88.00 192 SER A O 1
ATOM 1590 N N . VAL A 1 193 ? -9.917 -7.223 30.336 1.00 86.62 193 VAL A N 1
ATOM 1591 C CA . VAL A 1 193 ? -10.180 -8.650 30.568 1.00 86.62 193 VAL A CA 1
ATOM 1592 C C . VAL A 1 193 ? -9.549 -9.126 31.883 1.00 86.62 193 VAL A C 1
ATOM 1594 O O . VAL A 1 193 ? -10.060 -10.051 32.516 1.00 86.62 193 VAL A O 1
ATOM 1597 N N . GLU A 1 194 ? -8.478 -8.475 32.337 1.00 79.94 194 GLU A N 1
ATOM 1598 C CA . GLU A 1 194 ? -7.750 -8.831 33.553 1.00 79.94 194 GLU A CA 1
ATOM 1599 C C . GLU A 1 194 ? -8.394 -8.185 34.796 1.00 79.94 194 GLU A 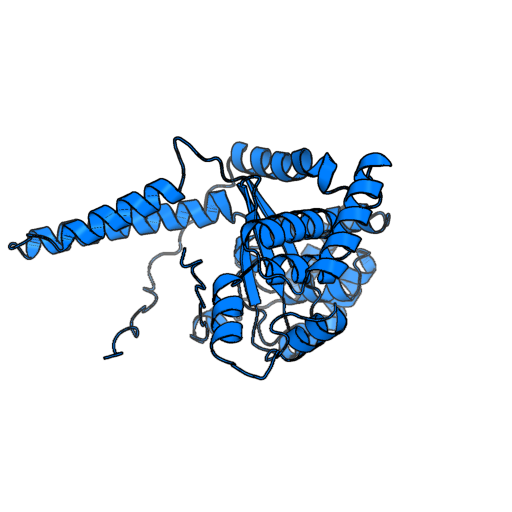C 1
ATOM 1601 O O . GLU A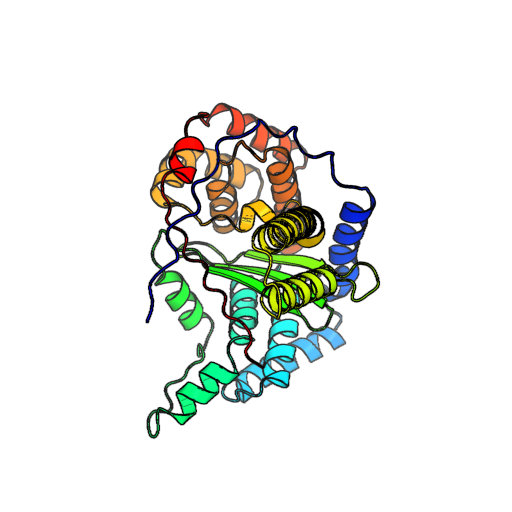 1 194 ? -8.243 -7.000 35.074 1.00 79.94 194 GLU A O 1
ATOM 1606 N N . GLY A 1 195 ? -9.128 -8.979 35.584 1.00 66.00 195 GLY A N 1
ATOM 1607 C CA . GLY A 1 195 ? -9.541 -8.593 36.944 1.00 66.00 195 GLY A CA 1
ATOM 1608 C C . GLY A 1 195 ? -10.926 -7.951 37.103 1.00 66.00 195 GLY A C 1
ATOM 1609 O O . GLY A 1 195 ? -11.282 -7.562 38.216 1.00 66.00 195 GLY A O 1
ATOM 1610 N N . ASN A 1 196 ? -11.751 -7.876 36.054 1.00 60.59 196 ASN A N 1
ATOM 1611 C CA . ASN A 1 196 ? -13.090 -7.282 36.155 1.00 60.59 196 ASN A CA 1
ATOM 1612 C C . ASN A 1 196 ? -14.164 -8.313 36.566 1.00 60.59 196 ASN A C 1
ATOM 1614 O O . ASN A 1 196 ? -14.674 -9.069 35.740 1.00 60.59 196 ASN A O 1
ATOM 1618 N N . VAL A 1 197 ? -14.525 -8.339 37.856 1.00 64.75 197 VAL A N 1
ATOM 1619 C CA . VAL A 1 197 ? -15.577 -9.225 38.409 1.00 64.75 197 VAL A CA 1
ATOM 1620 C C . VAL A 1 197 ? -16.985 -8.636 38.211 1.00 64.75 197 VAL A C 1
ATOM 1622 O O . VAL A 1 197 ? -17.969 -9.375 38.122 1.00 64.75 197 VAL A O 1
ATOM 1625 N N . ASP A 1 198 ? -17.100 -7.307 38.097 1.00 86.94 198 ASP A N 1
ATOM 1626 C CA . ASP A 1 198 ? -18.377 -6.631 37.855 1.00 86.94 198 ASP A CA 1
ATOM 1627 C C . ASP A 1 198 ? -18.699 -6.548 36.355 1.00 86.94 198 ASP A C 1
ATOM 1629 O O . ASP A 1 198 ? -18.119 -5.765 35.596 1.00 86.94 198 ASP A O 1
ATOM 1633 N N . LYS A 1 199 ? -19.701 -7.333 35.945 1.00 87.56 199 LYS A N 1
ATOM 1634 C CA . LYS A 1 199 ? -20.210 -7.391 34.569 1.00 87.56 199 LYS A CA 1
ATOM 1635 C C . LYS A 1 199 ? -20.632 -6.024 34.037 1.00 87.56 199 LYS A C 1
ATOM 1637 O O . LYS A 1 199 ? -20.490 -5.778 32.842 1.00 87.56 199 LYS A O 1
ATOM 1642 N N . ARG A 1 200 ? -21.181 -5.144 34.881 1.00 89.94 200 ARG A N 1
ATOM 1643 C CA . ARG A 1 200 ? -21.661 -3.835 34.423 1.00 89.94 200 ARG A CA 1
ATOM 1644 C C . ARG A 1 200 ? -20.490 -2.932 34.052 1.00 89.94 200 ARG A C 1
ATOM 1646 O O . ARG A 1 200 ? -20.489 -2.365 32.962 1.00 89.94 200 ARG A O 1
ATOM 1653 N N . ASN A 1 201 ? -19.486 -2.853 34.920 1.00 88.62 201 ASN A N 1
ATOM 1654 C CA . ASN A 1 201 ? -18.275 -2.078 34.660 1.00 88.62 201 ASN A CA 1
ATOM 1655 C C . ASN A 1 201 ? -17.498 -2.620 33.459 1.00 88.62 201 ASN A C 1
ATOM 1657 O O . ASN A 1 201 ? -17.036 -1.831 32.638 1.00 88.62 201 ASN A O 1
ATOM 1661 N N . PHE A 1 202 ? -17.436 -3.945 33.299 1.00 90.69 202 PHE A N 1
ATOM 1662 C CA . PHE A 1 202 ? -16.828 -4.572 32.125 1.00 90.69 202 PHE A CA 1
ATOM 1663 C C . PHE A 1 202 ? -17.419 -4.039 30.807 1.00 90.69 202 PHE A C 1
ATOM 1665 O O . PHE A 1 202 ? -16.679 -3.584 29.935 1.00 90.69 202 PHE A O 1
ATOM 1672 N N . TRP A 1 203 ? -18.750 -4.030 30.668 1.00 92.62 203 TRP A N 1
ATOM 1673 C CA . TRP A 1 203 ? -19.395 -3.541 29.444 1.00 92.62 203 TRP A CA 1
ATOM 1674 C C . TRP A 1 203 ? -19.238 -2.033 29.238 1.00 92.62 203 TRP A C 1
ATOM 1676 O O . TRP A 1 203 ? -19.044 -1.607 28.103 1.00 92.62 203 TRP A O 1
ATOM 1686 N N . ILE A 1 204 ? -19.258 -1.236 30.312 1.00 93.00 204 ILE A N 1
ATOM 1687 C CA . ILE A 1 204 ? -19.024 0.215 30.227 1.00 93.00 204 ILE A CA 1
ATOM 1688 C C . ILE A 1 204 ? -17.628 0.507 29.663 1.00 93.00 204 ILE A C 1
ATOM 1690 O O . ILE A 1 204 ? -17.492 1.326 28.756 1.00 93.00 204 ILE A O 1
ATOM 1694 N N . VAL A 1 205 ? -16.594 -0.183 30.153 1.00 91.81 205 VAL A N 1
ATOM 1695 C CA . VAL A 1 205 ? -15.217 -0.009 29.662 1.00 91.81 205 VAL A CA 1
ATOM 1696 C C . VAL A 1 205 ? -15.106 -0.408 28.188 1.00 91.81 205 VAL A C 1
ATOM 1698 O O . VAL A 1 205 ? -14.496 0.311 27.398 1.00 91.81 205 VAL A O 1
ATOM 1701 N N . ARG A 1 206 ? -15.733 -1.517 27.775 1.00 92.06 206 ARG A N 1
ATOM 1702 C CA . ARG A 1 206 ? -15.693 -1.961 26.371 1.00 92.06 206 ARG A CA 1
ATOM 1703 C C . ARG A 1 206 ? -16.432 -1.024 25.419 1.00 92.06 206 ARG A C 1
ATOM 1705 O O . ARG A 1 206 ? -15.951 -0.815 24.309 1.00 92.06 206 ARG A O 1
ATOM 1712 N N . ASP A 1 207 ? -17.543 -0.430 25.847 1.00 95.06 207 ASP A N 1
ATOM 1713 C CA . ASP A 1 207 ? -18.246 0.590 25.062 1.00 95.06 207 ASP A CA 1
ATOM 1714 C C . ASP A 1 207 ? -17.378 1.846 24.870 1.00 95.06 207 ASP A C 1
ATOM 1716 O O . ASP A 1 207 ? -17.223 2.353 23.759 1.00 95.06 207 ASP A O 1
ATOM 1720 N N . GLN A 1 208 ? -16.693 2.293 25.929 1.00 95.81 208 GLN A N 1
ATOM 1721 C CA . GLN A 1 208 ? -15.733 3.398 25.841 1.00 95.81 208 GLN A CA 1
ATOM 1722 C C . GLN A 1 208 ? -14.565 3.085 24.895 1.00 95.81 208 GLN A C 1
ATOM 1724 O O . GLN A 1 208 ? -14.177 3.945 24.102 1.00 95.81 208 GLN A O 1
ATOM 1729 N N . LEU A 1 209 ? -14.018 1.866 24.942 1.00 95.62 209 LEU A N 1
ATOM 1730 C CA . LEU A 1 209 ? -12.967 1.421 24.021 1.00 95.62 209 LEU A CA 1
ATOM 1731 C C . LEU A 1 209 ? -13.455 1.372 22.573 1.00 95.62 209 LEU A C 1
ATOM 1733 O O . LEU A 1 209 ? -12.731 1.810 21.679 1.00 95.62 209 LEU A O 1
ATOM 1737 N N . ASN A 1 210 ? -14.687 0.911 22.342 1.00 95.50 210 ASN A N 1
ATOM 1738 C CA . ASN A 1 210 ? -15.297 0.929 21.016 1.00 95.50 210 ASN A CA 1
ATOM 1739 C C . ASN A 1 210 ? -15.403 2.365 20.479 1.00 95.50 210 ASN A C 1
ATOM 1741 O O . ASN A 1 210 ? -14.936 2.646 19.378 1.00 95.50 210 ASN A O 1
ATOM 1745 N N . ASN A 1 211 ? -15.888 3.306 21.295 1.00 96.38 211 ASN A N 1
ATOM 1746 C CA . ASN A 1 211 ? -15.957 4.723 20.927 1.00 96.38 211 ASN A CA 1
ATOM 1747 C C . ASN A 1 211 ? -14.564 5.323 20.640 1.00 96.38 211 ASN A C 1
ATOM 1749 O O . ASN A 1 211 ? -14.395 6.107 19.703 1.00 96.38 211 ASN A O 1
ATOM 1753 N N . LYS A 1 212 ? -13.532 4.955 21.416 1.00 95.88 212 LYS A N 1
ATOM 1754 C CA . LYS A 1 212 ? -12.139 5.363 21.144 1.00 95.88 212 LYS A CA 1
ATOM 1755 C C . LYS A 1 212 ? -11.646 4.825 19.798 1.00 95.88 212 LYS A C 1
ATOM 1757 O O . LYS A 1 212 ? -11.011 5.571 19.050 1.00 95.88 212 LYS A O 1
ATOM 1762 N N . LEU A 1 213 ? -11.942 3.562 19.489 1.00 95.62 213 LEU A N 1
ATOM 1763 C CA . LEU A 1 213 ? -11.558 2.925 18.231 1.00 95.62 213 LEU A CA 1
ATOM 1764 C C . LEU A 1 213 ? -12.277 3.558 17.033 1.00 95.62 213 LEU A C 1
ATOM 1766 O O . LEU A 1 213 ? -11.624 3.858 16.040 1.00 95.62 213 LEU A O 1
ATOM 1770 N N . GLU A 1 214 ? -13.578 3.836 17.132 1.00 94.50 214 GLU A N 1
ATOM 1771 C CA . GLU A 1 214 ? -14.343 4.516 16.074 1.00 94.50 214 GLU A CA 1
ATOM 1772 C C . GLU A 1 214 ? -13.769 5.902 15.739 1.00 94.50 214 GLU A C 1
ATOM 1774 O O . GLU A 1 214 ? -13.601 6.258 14.566 1.00 94.50 214 GLU A O 1
ATOM 1779 N N . ASN A 1 215 ? -13.399 6.670 16.767 1.00 93.81 215 ASN A N 1
ATOM 1780 C CA . ASN A 1 215 ? -12.738 7.961 16.588 1.00 93.81 215 ASN A CA 1
ATOM 1781 C C . ASN A 1 215 ? -11.356 7.809 15.934 1.00 93.81 215 ASN A C 1
ATOM 1783 O O . ASN A 1 215 ? -10.991 8.595 15.062 1.00 93.81 215 ASN A O 1
ATOM 1787 N N . LEU A 1 216 ? -10.589 6.785 16.320 1.00 94.00 216 LEU A N 1
ATOM 1788 C CA . LEU A 1 216 ? -9.280 6.514 15.731 1.00 94.00 216 LEU A CA 1
ATOM 1789 C C . LEU A 1 216 ? -9.373 6.065 14.266 1.00 94.00 216 LEU A C 1
ATOM 1791 O O . LEU A 1 216 ? -8.579 6.520 13.447 1.00 94.00 216 LEU A O 1
ATOM 1795 N N . ILE A 1 217 ? -10.344 5.218 13.920 1.00 92.69 217 ILE A N 1
ATOM 1796 C CA . ILE A 1 217 ? -10.612 4.818 12.530 1.00 92.69 217 ILE A CA 1
ATOM 1797 C C . ILE A 1 217 ? -10.961 6.050 11.697 1.00 92.69 217 ILE A C 1
ATOM 1799 O O . ILE A 1 217 ? -10.407 6.226 10.615 1.00 92.69 217 ILE A O 1
ATOM 1803 N N . SER A 1 218 ? -11.803 6.938 12.229 1.00 91.19 218 SER A N 1
ATOM 1804 C CA . SER A 1 218 ? -12.113 8.208 11.570 1.00 91.19 218 SER A CA 1
ATOM 1805 C C . SER A 1 218 ? -10.833 9.013 11.316 1.00 91.19 218 SER A C 1
ATOM 1807 O O . SER A 1 218 ? -10.589 9.457 10.199 1.00 91.19 218 SER A O 1
ATOM 1809 N N . ASP A 1 219 ? -9.950 9.139 12.309 1.00 90.75 219 ASP A N 1
ATOM 1810 C CA . ASP A 1 219 ? -8.665 9.820 12.128 1.00 90.75 219 ASP A CA 1
ATOM 1811 C C . ASP A 1 219 ? -7.769 9.153 11.071 1.00 90.75 219 ASP A C 1
ATOM 1813 O O . ASP A 1 219 ? -7.127 9.867 10.304 1.00 90.75 219 ASP A O 1
ATOM 1817 N N . VAL A 1 220 ? -7.725 7.818 10.979 1.00 91.00 220 VAL A N 1
ATOM 1818 C CA . VAL A 1 220 ? -7.000 7.110 9.903 1.00 91.00 220 VAL A CA 1
ATOM 1819 C C . VAL A 1 220 ? -7.589 7.474 8.540 1.00 91.00 220 VAL A C 1
ATOM 1821 O O . VAL A 1 220 ? -6.855 7.838 7.617 1.00 91.00 220 VAL A O 1
ATOM 1824 N N . GLU A 1 221 ? -8.914 7.411 8.410 1.00 89.12 221 GLU A N 1
ATOM 1825 C CA . GLU A 1 221 ? -9.607 7.737 7.167 1.00 89.12 221 GLU A CA 1
ATOM 1826 C C . GLU A 1 221 ? -9.343 9.175 6.724 1.00 89.12 221 GLU A C 1
ATOM 1828 O O . GLU A 1 221 ? -9.077 9.389 5.547 1.00 89.12 221 GLU A O 1
ATOM 1833 N N . TYR A 1 222 ? -9.352 10.152 7.634 1.00 87.19 222 TYR A N 1
ATOM 1834 C CA . TYR A 1 222 ? -9.171 11.563 7.274 1.00 87.19 222 TYR A CA 1
ATOM 1835 C C . TYR A 1 222 ? -7.708 12.007 7.201 1.00 87.19 222 TYR A C 1
ATOM 1837 O O . TYR A 1 222 ? -7.355 12.781 6.316 1.00 87.19 222 TYR A O 1
ATOM 1845 N N . LYS A 1 223 ? -6.847 11.567 8.125 1.00 87.12 223 LYS A N 1
ATOM 1846 C CA . LYS A 1 223 ? -5.455 12.044 8.215 1.00 87.12 223 LYS A CA 1
ATOM 1847 C C . LYS A 1 223 ? -4.495 11.231 7.351 1.00 87.12 223 LYS A C 1
ATOM 1849 O O . LYS A 1 223 ? -3.505 11.788 6.876 1.00 87.12 223 LYS A O 1
ATOM 1854 N N . TRP A 1 224 ? -4.728 9.925 7.191 1.00 88.38 224 TRP A N 1
ATOM 1855 C CA . TRP A 1 224 ? -3.817 9.049 6.443 1.00 88.38 224 TRP A CA 1
ATOM 1856 C C . TRP A 1 224 ? -4.292 8.755 5.027 1.00 88.38 224 TRP A C 1
ATOM 1858 O O . TRP A 1 224 ? -3.489 8.815 4.099 1.00 88.38 224 TRP A O 1
ATOM 1868 N N . LEU A 1 225 ? -5.572 8.425 4.859 1.00 87.81 225 LEU A N 1
ATOM 1869 C CA . LEU A 1 225 ? -6.122 8.028 3.561 1.00 87.81 225 LEU A CA 1
ATOM 1870 C C . LEU A 1 225 ? -6.726 9.216 2.804 1.00 87.81 225 LEU A C 1
ATOM 1872 O O . LEU A 1 225 ? -6.584 9.310 1.585 1.00 87.81 225 LEU A O 1
ATOM 1876 N N . ASP A 1 226 ? -7.395 10.112 3.524 1.00 85.50 226 ASP A N 1
ATOM 1877 C CA . ASP A 1 226 ? -8.132 11.265 3.018 1.00 85.50 226 ASP A CA 1
ATOM 1878 C C . ASP A 1 226 ? -8.947 10.896 1.762 1.00 85.50 226 ASP A C 1
ATOM 1880 O O . ASP A 1 226 ? -9.748 9.953 1.762 1.00 85.50 226 ASP A O 1
ATOM 1884 N N . LYS A 1 227 ? -8.716 11.593 0.651 1.00 80.19 227 LYS A N 1
ATOM 1885 C CA . LYS A 1 227 ? -9.414 11.412 -0.626 1.00 80.19 227 LYS A CA 1
ATOM 1886 C C . LYS A 1 227 ? -9.026 10.125 -1.353 1.00 80.19 227 LYS A C 1
ATOM 1888 O O . LYS A 1 227 ? -9.729 9.698 -2.264 1.00 80.19 227 LYS A O 1
ATOM 1893 N N . PHE A 1 228 ? -7.936 9.473 -0.949 1.00 82.00 228 PHE A N 1
ATOM 1894 C CA . PHE A 1 228 ? -7.505 8.198 -1.519 1.00 82.00 228 PHE A CA 1
ATOM 1895 C C . PHE A 1 228 ? -8.225 6.993 -0.914 1.00 82.00 228 PHE A C 1
ATOM 1897 O O . PHE A 1 228 ? -8.080 5.894 -1.444 1.00 82.00 228 PHE A O 1
ATOM 1904 N N . ARG A 1 229 ? -9.040 7.159 0.139 1.00 83.69 229 ARG A N 1
ATOM 1905 C CA . ARG A 1 229 ? -9.807 6.052 0.748 1.00 83.69 229 ARG A CA 1
ATOM 1906 C C . ARG A 1 229 ? -10.658 5.278 -0.265 1.00 83.69 229 ARG A C 1
ATOM 1908 O O . ARG A 1 229 ? -10.778 4.061 -0.175 1.00 83.69 229 ARG A O 1
ATOM 1915 N N . VAL A 1 230 ? -11.170 5.958 -1.295 1.00 78.44 230 VAL A N 1
ATOM 1916 C CA . VAL A 1 230 ? -11.961 5.336 -2.373 1.00 78.44 230 VAL A CA 1
ATOM 1917 C C . VAL A 1 230 ? -11.147 4.341 -3.211 1.00 78.44 230 VAL A C 1
ATOM 1919 O O . VAL A 1 230 ? -11.714 3.483 -3.888 1.00 78.44 230 VAL A O 1
ATOM 1922 N N . LEU A 1 231 ? -9.812 4.419 -3.159 1.00 81.12 231 LEU A N 1
ATOM 1923 C CA . LEU A 1 231 ? -8.920 3.474 -3.821 1.00 81.12 231 LEU A CA 1
ATOM 1924 C C . LEU A 1 231 ? -8.789 2.147 -3.065 1.00 81.12 231 LEU A C 1
ATOM 1926 O O . LEU A 1 231 ? -8.303 1.193 -3.665 1.00 81.12 231 LEU A O 1
ATOM 1930 N N . LEU A 1 232 ? -9.230 2.057 -1.806 1.00 84.56 232 LEU A N 1
ATOM 1931 C CA . LEU A 1 232 ? -9.238 0.799 -1.048 1.00 84.56 232 LEU A CA 1
ATOM 1932 C C . LEU A 1 232 ? -10.376 -0.138 -1.466 1.00 84.56 232 LEU A C 1
ATOM 1934 O O . LEU A 1 232 ? -10.317 -1.339 -1.218 1.00 84.56 232 LEU A O 1
ATOM 1938 N N . ILE A 1 233 ? -11.407 0.399 -2.118 1.00 78.75 233 ILE A N 1
ATOM 1939 C CA . ILE A 1 233 ? -12.563 -0.378 -2.560 1.00 78.75 233 ILE A CA 1
ATOM 1940 C C . ILE A 1 233 ? -12.110 -1.341 -3.673 1.00 78.75 233 ILE A C 1
ATOM 1942 O O . ILE A 1 233 ? -11.451 -0.879 -4.614 1.00 78.75 233 ILE A O 1
ATOM 1946 N N . PRO A 1 234 ? -12.465 -2.641 -3.632 1.00 76.88 234 PRO A N 1
ATOM 1947 C CA . PRO A 1 234 ? -12.145 -3.607 -4.684 1.00 76.88 234 PRO A CA 1
ATOM 1948 C C . PRO A 1 234 ? -12.633 -3.168 -6.059 1.00 76.88 234 PRO A C 1
ATOM 1950 O O . PRO A 1 234 ? -13.659 -2.496 -6.199 1.00 76.88 234 PRO A O 1
ATOM 1953 N N . PHE A 1 235 ? -11.851 -3.464 -7.094 1.00 67.31 235 PHE A N 1
ATOM 1954 C CA . PHE A 1 235 ? -12.306 -3.424 -8.476 1.00 67.31 235 PHE A CA 1
ATOM 1955 C C . PHE A 1 235 ? -13.469 -4.417 -8.560 1.00 67.31 235 PHE A C 1
ATOM 1957 O O . PHE A 1 235 ? -13.260 -5.595 -8.296 1.00 67.31 235 PHE A O 1
ATOM 1964 N N . GLY A 1 236 ? -14.693 -3.939 -8.808 1.00 64.31 236 GLY A N 1
ATOM 1965 C CA . GLY A 1 236 ? -15.838 -4.825 -9.040 1.00 64.31 236 GLY A CA 1
ATOM 1966 C C . GLY A 1 236 ? -15.618 -5.661 -10.304 1.00 64.31 236 GLY A C 1
ATOM 1967 O O . GLY A 1 236 ? -14.507 -5.705 -10.834 1.00 64.31 236 GLY A O 1
ATOM 1968 N N . ASN A 1 237 ? -16.664 -6.285 -10.854 1.00 63.31 237 ASN A N 1
ATOM 1969 C CA . ASN A 1 237 ? -16.555 -6.869 -12.194 1.00 63.31 237 ASN A CA 1
ATOM 1970 C C . ASN A 1 237 ? -16.427 -5.740 -13.230 1.00 63.31 237 ASN A C 1
ATOM 1972 O O . ASN A 1 237 ? -17.390 -5.306 -13.863 1.00 63.31 237 ASN A O 1
ATOM 1976 N N . ILE A 1 238 ? -15.191 -5.268 -13.367 1.00 56.78 238 ILE A N 1
ATOM 1977 C CA . ILE A 1 238 ? -14.747 -4.191 -14.234 1.00 56.78 238 ILE A CA 1
ATOM 1978 C C . ILE A 1 238 ? -15.227 -4.423 -15.655 1.00 56.78 238 ILE A C 1
ATOM 1980 O O . ILE A 1 238 ? -15.588 -3.469 -16.325 1.00 56.78 238 ILE A O 1
ATOM 1984 N N . ASN A 1 239 ? -15.265 -5.664 -16.131 1.00 54.34 239 ASN A N 1
ATOM 1985 C CA . ASN A 1 239 ? -15.647 -5.923 -17.511 1.00 54.34 239 ASN A CA 1
ATOM 1986 C C . ASN A 1 239 ? -17.132 -5.618 -17.741 1.00 54.34 239 ASN A C 1
ATOM 1988 O O . ASN A 1 239 ? -17.449 -4.910 -18.688 1.00 54.34 239 ASN A O 1
ATOM 1992 N N . ALA A 1 240 ? -18.026 -6.013 -16.832 1.00 61.78 240 ALA A N 1
ATOM 1993 C CA . ALA A 1 240 ? -19.452 -5.693 -16.945 1.00 61.78 240 ALA A CA 1
ATOM 1994 C C . ALA A 1 240 ? -19.753 -4.189 -16.743 1.00 61.78 240 ALA A C 1
ATOM 1996 O O . ALA A 1 240 ? -20.628 -3.624 -17.404 1.00 61.78 240 ALA A O 1
ATOM 1997 N N . GLU A 1 241 ? -19.028 -3.527 -15.837 1.00 56.66 241 GLU A N 1
ATOM 1998 C CA . GLU A 1 241 ? -19.236 -2.109 -15.499 1.00 56.66 241 GLU A CA 1
ATOM 1999 C C . GLU A 1 241 ? -18.573 -1.147 -16.485 1.00 56.66 241 GLU A C 1
ATOM 2001 O O . GLU A 1 241 ? -19.169 -0.131 -16.865 1.00 56.66 241 GLU A O 1
ATOM 2006 N N . ILE A 1 242 ? -17.349 -1.471 -16.917 1.00 54.38 242 ILE A N 1
ATOM 2007 C CA . ILE A 1 242 ? -16.669 -0.733 -17.966 1.00 54.38 242 ILE A CA 1
ATOM 2008 C C . ILE A 1 242 ? -17.424 -0.967 -19.270 1.00 54.38 242 ILE A C 1
ATOM 2010 O O . ILE A 1 242 ? -17.793 0.044 -19.832 1.00 54.38 242 ILE A O 1
ATOM 2014 N N . GLU A 1 243 ? -17.756 -2.179 -19.746 1.00 59.53 243 GLU A N 1
ATOM 2015 C CA . GLU A 1 243 ? -18.427 -2.368 -21.060 1.00 59.53 243 GLU A CA 1
ATOM 2016 C C . GLU A 1 243 ? -19.667 -1.485 -21.264 1.00 59.53 243 GLU A C 1
ATOM 2018 O O . GLU A 1 243 ? -19.836 -0.895 -22.334 1.00 59.53 243 GLU A O 1
ATOM 2023 N N . LYS A 1 244 ? -20.480 -1.298 -20.218 1.00 59.75 244 LYS A N 1
ATOM 2024 C CA . LYS A 1 244 ? -21.673 -0.439 -20.256 1.00 59.75 244 LYS A CA 1
ATOM 2025 C C . LYS A 1 244 ? -21.357 1.045 -20.500 1.00 59.75 244 LYS A C 1
ATOM 2027 O O . LYS A 1 244 ? -22.169 1.756 -21.084 1.00 59.75 244 LYS A O 1
ATOM 2032 N N . ASN A 1 245 ? -20.177 1.508 -20.087 1.00 55.41 245 ASN A N 1
ATOM 2033 C CA . ASN A 1 245 ? -19.769 2.917 -20.104 1.00 55.41 245 ASN A CA 1
ATOM 2034 C C . ASN A 1 245 ? -18.424 3.169 -20.824 1.00 55.41 245 ASN A C 1
ATOM 2036 O O . ASN A 1 245 ? -17.940 4.301 -20.876 1.00 55.41 245 ASN A O 1
ATOM 2040 N N . LEU A 1 246 ? -17.834 2.125 -21.417 1.00 58.09 246 LEU A N 1
ATOM 2041 C CA . LEU A 1 246 ? -16.476 2.046 -21.965 1.00 58.09 246 LEU A CA 1
ATOM 2042 C C . LEU A 1 246 ? -16.309 3.042 -23.097 1.00 58.09 246 LEU A C 1
ATOM 2044 O O . LEU A 1 246 ? -15.279 3.688 -23.209 1.00 58.09 246 LEU A O 1
ATOM 2048 N N . LYS A 1 247 ? -17.346 3.187 -23.923 1.00 60.41 247 LYS A N 1
ATOM 2049 C CA . LYS A 1 247 ? -17.345 4.093 -25.069 1.00 60.41 247 LYS A CA 1
ATOM 2050 C C . LYS A 1 247 ? -17.302 5.557 -24.623 1.00 60.41 247 LYS A C 1
ATOM 2052 O O . LYS A 1 247 ? -16.443 6.297 -25.090 1.00 60.41 247 LYS A O 1
ATOM 2057 N N . ALA A 1 248 ? -18.147 5.932 -23.661 1.00 57.44 248 ALA A N 1
ATOM 2058 C CA . ALA A 1 248 ? -18.182 7.284 -23.106 1.00 57.44 248 ALA A CA 1
ATOM 2059 C C . ALA A 1 248 ? -16.898 7.605 -22.331 1.00 57.44 248 ALA A C 1
ATOM 2061 O O . ALA A 1 248 ? -16.294 8.653 -22.535 1.00 57.44 248 ALA A O 1
ATOM 2062 N N . ALA A 1 249 ? -16.429 6.682 -21.490 1.00 59.47 249 ALA A N 1
ATOM 2063 C CA . ALA A 1 249 ? -15.219 6.892 -20.715 1.00 59.47 249 ALA A CA 1
ATOM 2064 C C . ALA A 1 249 ? -13.966 6.921 -21.610 1.00 59.47 249 ALA A C 1
ATOM 2066 O O . ALA A 1 249 ? -13.146 7.821 -21.457 1.00 59.47 249 ALA A O 1
ATOM 2067 N N . LYS A 1 250 ? -13.851 6.033 -22.612 1.00 61.41 250 LYS A N 1
ATOM 2068 C CA . LYS A 1 250 ? -12.762 6.076 -23.606 1.00 61.41 250 LYS A CA 1
ATOM 2069 C C . LYS A 1 250 ? -12.766 7.365 -24.416 1.00 61.41 250 LYS A C 1
ATOM 2071 O O . LYS A 1 250 ? -11.700 7.935 -24.601 1.00 61.41 250 LYS A O 1
ATOM 2076 N N . GLU A 1 251 ? -13.918 7.842 -24.887 1.00 60.94 251 GLU A N 1
ATOM 2077 C CA . GLU A 1 251 ? -13.993 9.122 -25.606 1.00 60.94 251 GLU A CA 1
ATOM 2078 C C . GLU A 1 251 ? -13.566 10.291 -24.717 1.00 60.94 251 GLU A C 1
ATOM 2080 O O . GLU A 1 251 ? -12.780 11.140 -25.133 1.00 60.94 251 GLU A O 1
ATOM 2085 N N . ILE A 1 252 ? -14.027 10.313 -23.470 1.00 57.56 252 ILE A N 1
ATOM 2086 C CA . ILE A 1 252 ? -13.728 11.384 -22.525 1.00 57.56 252 ILE A CA 1
ATOM 2087 C C . ILE A 1 252 ? -12.248 11.375 -22.109 1.00 57.56 252 ILE A C 1
ATOM 2089 O O . ILE A 1 252 ? -11.615 12.429 -22.073 1.00 57.56 252 ILE A O 1
ATOM 2093 N N . LEU A 1 253 ? -11.678 10.200 -21.853 1.00 62.81 253 LEU A N 1
ATOM 2094 C CA . LEU A 1 253 ? -10.283 10.034 -21.442 1.00 62.81 253 LEU A CA 1
ATOM 2095 C C . LEU A 1 253 ? -9.308 10.243 -22.600 1.00 62.81 253 LEU A C 1
ATOM 2097 O O . LEU A 1 253 ? -8.276 10.881 -22.408 1.00 62.81 253 LEU A O 1
ATOM 2101 N N . LYS A 1 254 ? -9.673 9.812 -23.815 1.00 64.25 254 LYS A N 1
ATOM 2102 C CA . LYS A 1 254 ? -8.925 10.117 -25.042 1.00 64.25 254 LYS A CA 1
ATOM 2103 C C . LYS A 1 254 ? -8.884 11.623 -25.299 1.00 64.25 254 LYS A C 1
ATOM 2105 O O . LYS A 1 254 ? -7.828 12.152 -25.627 1.00 64.25 254 LYS A O 1
ATOM 2110 N N . ASN A 1 255 ? -10.003 12.321 -25.096 1.00 61.16 255 ASN A N 1
ATOM 2111 C CA . ASN A 1 255 ? -10.050 13.780 -25.209 1.00 61.16 255 ASN A CA 1
ATOM 2112 C C . ASN A 1 255 ? -9.255 14.476 -24.090 1.00 61.16 255 ASN A C 1
ATOM 2114 O O . ASN A 1 255 ? -8.741 15.571 -24.304 1.00 61.16 255 ASN A O 1
ATOM 2118 N N . ALA A 1 256 ? -9.143 13.840 -22.921 1.00 59.03 256 ALA A N 1
ATOM 2119 C CA . ALA A 1 256 ? -8.387 14.309 -21.759 1.00 59.03 256 ALA A CA 1
ATOM 2120 C C . ALA A 1 256 ? -6.886 14.012 -21.805 1.00 59.03 256 ALA A C 1
ATOM 2122 O O . ALA A 1 256 ? -6.162 14.510 -20.950 1.00 59.03 256 ALA A O 1
ATOM 2123 N N . GLY A 1 257 ? -6.409 13.285 -22.816 1.00 64.69 257 GLY A N 1
ATOM 2124 C CA . GLY A 1 257 ? -4.991 12.962 -22.967 1.00 64.69 257 GLY A CA 1
ATOM 2125 C C . GLY A 1 257 ? -4.511 11.811 -22.083 1.00 64.69 257 GLY A C 1
ATOM 2126 O O . GLY A 1 257 ? -3.304 11.584 -22.026 1.00 64.69 257 GLY A O 1
ATOM 2127 N N . PHE A 1 258 ? -5.429 11.070 -21.447 1.00 66.88 258 PHE A N 1
ATOM 2128 C CA . PHE A 1 258 ? -5.070 9.900 -20.649 1.00 66.88 258 PHE A CA 1
ATOM 2129 C C . PHE A 1 258 ? -4.682 8.713 -21.524 1.00 66.88 258 PHE A C 1
ATOM 2131 O O . PHE A 1 258 ? -5.286 8.453 -22.569 1.00 66.88 258 PHE A O 1
ATOM 2138 N N . SER A 1 259 ? -3.702 7.940 -21.051 1.00 68.31 259 SER A N 1
ATOM 2139 C CA . SER A 1 259 ? -3.393 6.630 -21.640 1.00 68.31 259 SER A CA 1
ATOM 2140 C C . SER A 1 259 ? -4.594 5.683 -21.513 1.00 68.31 259 SER A C 1
ATOM 2142 O O . SER A 1 259 ? -5.353 5.766 -20.546 1.00 68.31 259 SER A O 1
ATOM 2144 N N . GLU A 1 260 ? -4.780 4.753 -22.459 1.00 70.94 260 GLU A N 1
ATOM 2145 C CA . GLU A 1 260 ? -5.920 3.817 -22.425 1.00 70.94 260 GLU A CA 1
ATOM 2146 C C . GLU A 1 260 ? -5.971 3.029 -21.108 1.00 70.94 260 GLU A C 1
ATOM 2148 O O . GLU A 1 260 ? -7.033 2.870 -20.508 1.00 70.94 260 GLU A O 1
ATOM 2153 N N . GLU A 1 261 ? -4.815 2.583 -20.622 1.00 70.38 261 GLU A N 1
ATOM 2154 C CA . GLU A 1 261 ? -4.715 1.776 -19.413 1.00 70.38 261 GLU A CA 1
ATOM 2155 C C . GLU A 1 261 ? -5.017 2.580 -18.126 1.00 70.38 261 GLU A C 1
ATOM 2157 O O . GLU A 1 261 ? -5.772 2.099 -17.278 1.00 70.38 261 GLU A O 1
ATOM 2162 N N . ARG A 1 262 ? -4.521 3.824 -17.973 1.00 70.50 262 ARG A N 1
ATOM 2163 C CA . ARG A 1 262 ? -4.919 4.702 -16.843 1.00 70.50 262 ARG A CA 1
ATOM 2164 C C . ARG A 1 262 ? -6.372 5.141 -16.968 1.00 70.50 262 ARG A C 1
ATOM 2166 O O . ARG A 1 262 ? -7.091 5.221 -15.972 1.00 70.50 262 ARG A O 1
ATOM 2173 N N . GLY A 1 263 ? -6.826 5.337 -18.200 1.00 68.25 263 GLY A N 1
ATOM 2174 C CA . GLY A 1 263 ? -8.217 5.566 -18.523 1.00 68.25 263 GLY A CA 1
ATOM 2175 C C . GLY A 1 263 ? -9.119 4.453 -17.993 1.00 68.25 263 GLY A C 1
ATOM 2176 O O . GLY A 1 263 ? -10.105 4.751 -17.323 1.00 68.25 263 GLY A O 1
ATOM 2177 N N . LYS A 1 264 ? -8.767 3.175 -18.187 1.00 70.94 264 LYS A N 1
ATOM 2178 C CA . LYS A 1 264 ? -9.511 2.041 -17.604 1.00 70.94 264 LYS A CA 1
ATOM 2179 C C . LYS A 1 264 ? -9.603 2.130 -16.077 1.00 70.94 264 LYS A C 1
ATOM 2181 O O . LYS A 1 264 ? -10.688 1.954 -15.529 1.00 70.94 264 LYS A O 1
ATOM 2186 N N . VAL A 1 265 ? -8.498 2.447 -15.397 1.00 69.94 265 VAL A N 1
ATOM 2187 C CA . VAL A 1 265 ? -8.441 2.562 -13.926 1.00 69.94 265 VAL A CA 1
ATOM 2188 C C . VAL A 1 265 ? -9.373 3.658 -13.406 1.00 69.94 265 VAL A C 1
ATOM 2190 O O . VAL A 1 265 ? -10.143 3.434 -12.471 1.00 69.94 265 VAL A O 1
ATOM 2193 N N . ILE A 1 266 ? -9.318 4.836 -14.028 1.00 67.06 266 ILE A N 1
ATOM 2194 C CA . ILE A 1 266 ? -10.164 5.984 -13.687 1.00 67.06 266 ILE A CA 1
ATOM 2195 C C . ILE A 1 266 ? -11.631 5.673 -14.022 1.00 67.06 266 ILE A C 1
ATOM 2197 O O . ILE A 1 266 ? -12.528 5.952 -13.226 1.00 67.06 266 ILE A O 1
ATOM 2201 N N . SER A 1 267 ? -11.871 5.014 -15.160 1.00 64.12 267 SER A N 1
ATOM 2202 C CA . SER A 1 267 ? -13.212 4.650 -15.628 1.00 64.12 267 SER A CA 1
ATOM 2203 C C . SER A 1 267 ? -13.914 3.660 -14.719 1.00 64.12 267 SER A C 1
ATOM 2205 O O . SER A 1 267 ? -15.083 3.847 -14.401 1.00 64.12 267 SER A O 1
ATOM 2207 N N . ALA A 1 268 ? -13.189 2.644 -14.245 1.00 61.78 268 ALA A N 1
ATOM 2208 C CA . ALA A 1 268 ? -13.685 1.660 -13.286 1.00 61.78 268 ALA A CA 1
ATOM 2209 C C . ALA A 1 268 ? -14.141 2.289 -11.954 1.00 61.78 268 ALA A C 1
ATOM 2211 O O . ALA A 1 268 ? -14.693 1.603 -11.098 1.00 61.78 268 ALA A O 1
ATOM 2212 N N . ARG A 1 269 ? -13.868 3.582 -11.733 1.00 59.62 269 ARG A N 1
ATOM 2213 C CA . ARG A 1 269 ? -14.123 4.292 -10.474 1.00 59.62 269 ARG A CA 1
ATOM 2214 C C . ARG A 1 269 ? -15.070 5.474 -10.588 1.00 59.62 269 ARG A C 1
ATOM 2216 O O . ARG A 1 269 ? -15.469 6.009 -9.557 1.00 59.62 269 ARG A O 1
ATOM 2223 N N . LEU A 1 270 ? -15.493 5.817 -11.801 1.00 53.38 270 LEU A N 1
ATOM 2224 C CA . LEU A 1 270 ? -16.443 6.895 -12.077 1.00 53.38 270 LEU A CA 1
ATOM 2225 C C . LEU A 1 270 ? -17.812 6.730 -11.404 1.00 53.38 270 LEU A C 1
ATOM 2227 O O . LEU A 1 270 ? -18.552 7.700 -11.284 1.00 53.38 270 LEU A O 1
ATOM 2231 N N . PHE A 1 271 ? -18.147 5.520 -10.955 1.00 53.12 271 PHE A N 1
ATOM 2232 C CA . PHE A 1 271 ? -19.505 5.150 -10.550 1.00 53.12 271 PHE A CA 1
ATOM 2233 C C . PHE A 1 271 ? -19.774 5.244 -9.040 1.00 53.12 271 PHE A C 1
ATOM 2235 O O . PHE A 1 271 ? -20.876 4.942 -8.584 1.00 53.12 271 PHE A O 1
ATOM 2242 N N . LEU A 1 272 ? -18.807 5.712 -8.243 1.00 53.28 272 LEU A N 1
ATOM 2243 C CA . LEU A 1 272 ? -18.995 5.944 -6.807 1.00 53.28 272 LEU A CA 1
ATOM 2244 C C . LEU A 1 272 ? -19.513 7.372 -6.547 1.00 53.28 272 LEU A C 1
ATOM 2246 O O . LEU A 1 272 ? -18.778 8.246 -6.092 1.00 53.28 272 LEU A O 1
ATOM 2250 N N . HIS A 1 273 ? -20.805 7.602 -6.817 1.00 47.22 273 HIS A N 1
ATOM 2251 C CA . HIS A 1 273 ? -21.504 8.889 -6.607 1.00 47.22 273 HIS A CA 1
ATOM 2252 C C . HIS A 1 273 ? -21.347 9.480 -5.194 1.00 47.22 273 HIS A C 1
ATOM 2254 O O . HIS A 1 273 ? -21.397 10.696 -5.034 1.00 47.22 273 HIS A O 1
ATOM 2260 N N . ALA A 1 274 ? -21.117 8.651 -4.171 1.00 50.06 274 ALA A N 1
ATOM 2261 C CA . ALA A 1 274 ? -20.953 9.094 -2.783 1.00 50.06 274 ALA A CA 1
ATOM 2262 C C . ALA A 1 274 ? -19.707 9.973 -2.532 1.00 50.06 274 ALA A C 1
ATOM 2264 O O . ALA A 1 274 ? -19.603 10.586 -1.472 1.00 50.06 274 ALA A O 1
ATOM 2265 N N . TYR A 1 275 ? -18.777 10.063 -3.492 1.00 57.25 275 TYR A N 1
ATOM 2266 C CA . TYR A 1 275 ? -17.473 10.713 -3.314 1.00 57.25 275 TYR A CA 1
ATOM 2267 C C . TYR A 1 275 ? -17.096 11.632 -4.487 1.00 57.25 275 TYR A C 1
ATOM 2269 O O . TYR A 1 275 ? -15.954 11.657 -4.946 1.00 57.25 275 TYR A O 1
ATOM 2277 N N . GLN A 1 276 ? -18.069 12.396 -4.986 1.00 63.62 276 GLN A N 1
ATOM 2278 C CA . GLN A 1 276 ? -17.919 13.301 -6.133 1.00 63.62 276 GLN A CA 1
ATOM 2279 C C . GLN A 1 276 ? -16.710 14.255 -6.040 1.00 63.62 276 GLN A C 1
ATOM 2281 O O . GLN A 1 276 ? -15.955 14.396 -7.007 1.00 63.62 276 GLN A O 1
ATOM 2286 N N . ASP A 1 277 ? -16.488 14.882 -4.883 1.00 66.62 277 ASP A N 1
ATOM 2287 C CA . ASP A 1 277 ? -15.372 15.819 -4.692 1.00 66.62 277 ASP A CA 1
ATOM 2288 C C . ASP A 1 277 ? -14.015 15.114 -4.554 1.00 66.62 277 ASP A C 1
ATOM 2290 O O . ASP A 1 277 ? -13.004 15.606 -5.066 1.00 66.62 277 ASP A O 1
ATOM 2294 N N . ASP A 1 278 ? -13.985 13.931 -3.934 1.00 66.44 278 ASP A N 1
ATOM 2295 C CA . ASP A 1 278 ? -12.770 13.111 -3.858 1.00 66.44 278 ASP A CA 1
ATOM 2296 C C . ASP A 1 278 ? -12.365 12.632 -5.252 1.00 66.44 278 ASP A C 1
ATOM 2298 O O . ASP A 1 278 ? -11.187 12.640 -5.603 1.00 66.44 278 ASP A O 1
ATOM 2302 N N . TYR A 1 279 ? -13.347 12.287 -6.088 1.00 66.25 279 TYR A N 1
ATOM 2303 C CA . TYR A 1 279 ? -13.115 11.865 -7.461 1.00 66.25 279 TYR A CA 1
ATOM 2304 C C . TYR A 1 279 ? -12.520 12.985 -8.326 1.00 66.25 279 TYR A C 1
ATOM 2306 O O . TYR A 1 279 ? -11.536 12.757 -9.030 1.00 66.25 279 TYR A O 1
ATOM 2314 N N . LYS A 1 280 ? -13.045 14.218 -8.240 1.00 67.12 280 LYS A N 1
ATOM 2315 C CA . LYS A 1 280 ? -12.440 15.381 -8.923 1.00 67.12 280 LYS A CA 1
ATOM 2316 C C . LYS A 1 280 ? -10.989 15.588 -8.503 1.00 67.12 280 LYS A C 1
ATOM 2318 O O . LYS A 1 280 ? -10.135 15.898 -9.334 1.00 67.12 280 LYS A O 1
ATOM 2323 N N . TYR A 1 281 ? -10.703 15.405 -7.218 1.00 68.56 281 TYR A N 1
ATOM 2324 C CA . TYR A 1 281 ? -9.348 15.522 -6.708 1.00 68.56 281 TYR A CA 1
ATOM 2325 C C . TYR A 1 281 ? -8.435 14.403 -7.225 1.00 68.56 281 TYR A C 1
ATOM 2327 O O . TYR A 1 281 ? -7.337 14.694 -7.696 1.00 68.56 281 TYR A O 1
ATOM 2335 N N . LEU A 1 282 ? -8.898 13.150 -7.240 1.00 69.69 282 LEU A N 1
ATOM 2336 C CA . LEU A 1 282 ? -8.158 12.039 -7.842 1.00 69.69 282 LEU A CA 1
ATOM 2337 C C . LEU A 1 282 ? -7.878 12.280 -9.322 1.00 69.69 282 LEU A C 1
ATOM 2339 O O . LEU A 1 282 ? -6.744 12.100 -9.757 1.00 69.69 282 LEU A O 1
ATOM 2343 N N . LEU A 1 283 ? -8.870 12.750 -10.081 1.00 69.19 283 LEU A N 1
ATOM 2344 C CA . LEU A 1 283 ? -8.676 13.151 -11.472 1.00 69.19 283 LEU A CA 1
ATOM 2345 C C . LEU A 1 283 ? -7.593 14.219 -11.601 1.00 69.19 283 LEU A C 1
ATOM 2347 O O . LEU A 1 283 ? -6.756 14.119 -12.493 1.00 69.19 283 LEU A O 1
ATOM 2351 N N . SER A 1 284 ? -7.581 15.221 -10.718 1.00 67.38 284 SER A N 1
ATOM 2352 C CA . SER A 1 284 ? -6.558 16.269 -10.737 1.00 67.38 284 SER A CA 1
ATOM 2353 C C . SER A 1 284 ? -5.156 15.721 -10.459 1.00 67.38 284 SER A C 1
ATOM 2355 O O . SER A 1 284 ? -4.217 16.117 -11.146 1.00 67.38 284 SER A O 1
ATOM 2357 N N . ILE A 1 285 ? -5.021 14.756 -9.542 1.00 68.75 285 ILE A N 1
ATOM 2358 C CA . ILE A 1 285 ? -3.747 14.088 -9.256 1.00 68.75 285 ILE A CA 1
ATOM 2359 C C . ILE A 1 285 ? -3.309 13.237 -10.439 1.00 68.75 285 ILE A C 1
ATOM 2361 O O . ILE A 1 285 ? -2.191 13.396 -10.909 1.00 68.75 285 ILE A O 1
ATOM 2365 N N . PHE A 1 286 ? -4.170 12.363 -10.963 1.00 68.81 286 PHE A N 1
ATOM 2366 C CA . PHE A 1 286 ? -3.798 11.526 -12.102 1.00 68.81 286 PHE A CA 1
ATOM 2367 C C . PHE A 1 286 ? -3.486 12.365 -13.344 1.00 68.81 286 PHE A C 1
ATOM 2369 O O . PHE A 1 286 ? -2.542 12.043 -14.059 1.00 68.81 286 PHE A O 1
ATOM 2376 N N . SER A 1 287 ? -4.212 13.471 -13.549 1.00 67.19 287 SER A N 1
ATOM 2377 C CA . SER A 1 287 ? -3.891 14.452 -14.590 1.00 67.19 287 SER A CA 1
ATOM 2378 C C . SER A 1 287 ? -2.509 15.065 -14.365 1.00 67.19 287 SER A C 1
ATOM 2380 O O . SER A 1 287 ? -1.740 15.223 -15.304 1.00 67.19 287 SER A O 1
ATOM 2382 N N . PHE A 1 288 ? -2.193 15.455 -13.129 1.00 65.69 288 PHE A N 1
ATOM 2383 C CA . PHE A 1 288 ? -0.889 16.014 -12.790 1.00 65.69 288 PHE A CA 1
ATOM 2384 C C . PHE A 1 288 ? 0.229 15.001 -13.064 1.00 65.69 288 PHE A C 1
ATOM 2386 O O . PHE A 1 288 ? 1.140 15.311 -13.823 1.00 65.69 288 PHE A O 1
ATOM 2393 N N . ILE A 1 289 ? 0.099 13.769 -12.558 1.00 63.50 289 ILE A N 1
ATOM 2394 C CA . ILE A 1 289 ? 1.081 12.699 -12.777 1.00 63.50 289 ILE A CA 1
ATOM 2395 C C . ILE A 1 289 ? 1.265 12.446 -14.279 1.00 63.50 289 ILE A C 1
ATOM 2397 O O . ILE A 1 289 ? 2.388 12.291 -14.740 1.00 63.50 289 ILE A O 1
ATOM 2401 N N . GLU A 1 290 ? 0.196 12.409 -15.078 1.00 64.69 290 GLU A N 1
ATOM 2402 C CA . GLU A 1 290 ? 0.331 12.222 -16.528 1.00 64.69 290 GLU A CA 1
ATOM 2403 C C . GLU A 1 290 ? 0.995 13.392 -17.258 1.00 64.69 290 GLU A C 1
ATOM 2405 O O . GLU A 1 290 ? 1.778 13.141 -18.174 1.00 64.69 290 GLU A O 1
ATOM 2410 N N . ARG A 1 291 ? 0.725 14.646 -16.867 1.00 61.72 291 ARG A N 1
ATOM 2411 C CA . ARG A 1 291 ? 1.414 15.812 -17.448 1.00 61.72 291 ARG A CA 1
ATOM 2412 C C . ARG A 1 291 ? 2.914 15.738 -17.207 1.00 61.72 291 ARG A C 1
ATOM 2414 O O . ARG A 1 291 ? 3.674 15.946 -18.145 1.00 61.72 291 ARG A O 1
ATOM 2421 N N . GLU A 1 292 ? 3.314 15.419 -15.980 1.00 57.19 292 GLU A N 1
ATOM 2422 C CA . GLU A 1 292 ? 4.727 15.292 -15.612 1.00 57.19 292 GLU A CA 1
ATOM 2423 C C . GLU A 1 292 ? 5.377 14.085 -16.309 1.00 57.19 292 GLU A C 1
ATOM 2425 O O . GLU A 1 292 ? 6.480 14.195 -16.831 1.00 57.19 292 GLU A O 1
ATOM 2430 N N . THR A 1 293 ? 4.671 12.949 -16.407 1.00 54.72 293 THR A N 1
ATOM 2431 C CA . THR A 1 293 ? 5.232 11.713 -16.990 1.00 54.72 293 THR A CA 1
ATOM 2432 C C . THR A 1 293 ? 5.347 11.770 -18.519 1.00 54.72 293 THR A C 1
ATOM 2434 O O . THR A 1 293 ? 6.300 11.242 -19.087 1.00 54.72 293 THR A O 1
ATOM 2437 N N . PHE A 1 294 ? 4.367 12.363 -19.212 1.00 52.75 294 PHE A N 1
ATOM 2438 C CA . PHE A 1 294 ? 4.248 12.265 -20.675 1.00 52.75 294 PHE A CA 1
ATOM 2439 C C . PHE A 1 294 ? 4.332 13.609 -21.409 1.00 52.75 294 PHE A C 1
ATOM 2441 O O . PHE A 1 294 ? 4.252 13.626 -22.636 1.00 52.75 294 PHE A O 1
ATOM 2448 N N . GLY A 1 295 ? 4.458 14.737 -20.699 1.00 49.81 295 GLY A N 1
ATOM 2449 C CA . GLY A 1 295 ? 4.588 16.071 -21.301 1.00 49.81 295 GLY A CA 1
ATOM 2450 C C . GLY A 1 295 ? 3.360 16.548 -22.089 1.00 49.81 295 GLY A C 1
ATOM 2451 O O . GLY A 1 295 ? 3.409 17.597 -22.730 1.00 49.81 295 GLY A O 1
ATOM 2452 N N . ASN A 1 296 ? 2.252 15.801 -22.059 1.00 48.97 296 ASN A N 1
ATOM 2453 C CA . ASN A 1 296 ? 1.032 16.167 -22.767 1.00 48.97 296 ASN A CA 1
ATOM 2454 C C . ASN A 1 296 ? 0.259 17.221 -21.960 1.00 48.97 296 ASN A C 1
ATOM 2456 O O . ASN A 1 296 ? -0.114 16.958 -20.813 1.00 48.97 296 ASN A O 1
ATOM 2460 N N . PRO A 1 297 ? -0.033 18.406 -22.524 1.00 47.62 297 PRO A N 1
ATOM 2461 C CA . PRO A 1 297 ? -0.802 19.425 -21.826 1.00 47.62 297 PRO A CA 1
ATOM 2462 C C . PRO A 1 297 ? -2.259 18.970 -21.675 1.00 47.62 297 PRO A C 1
ATOM 2464 O O . PRO A 1 297 ? -3.080 19.126 -22.578 1.00 47.62 297 PRO A O 1
ATOM 2467 N N . ILE A 1 298 ? -2.604 18.415 -20.511 1.00 51.03 298 ILE A N 1
ATOM 2468 C CA . ILE A 1 298 ? -3.997 18.105 -20.174 1.00 51.03 298 ILE A CA 1
ATOM 2469 C C . ILE A 1 298 ? -4.737 19.424 -19.949 1.00 51.03 298 ILE A C 1
ATOM 2471 O O . ILE A 1 298 ? -4.445 20.176 -19.014 1.00 51.03 298 ILE A O 1
ATOM 2475 N N . ASN A 1 299 ? -5.707 19.705 -20.816 1.00 50.62 299 ASN A N 1
ATOM 2476 C CA . ASN A 1 299 ? -6.510 20.920 -20.778 1.00 50.62 299 ASN A CA 1
ATOM 2477 C C . ASN A 1 299 ? -7.323 20.980 -19.468 1.00 50.62 299 ASN A C 1
ATOM 2479 O O . ASN A 1 299 ? -8.192 20.145 -19.225 1.00 50.62 299 ASN A O 1
ATOM 2483 N N . ALA A 1 300 ? -7.051 21.966 -18.608 1.00 48.62 300 ALA A N 1
ATOM 2484 C CA . ALA A 1 300 ? -7.697 22.093 -17.296 1.00 48.62 300 ALA A CA 1
ATOM 2485 C C . ALA A 1 300 ? -9.230 22.252 -17.390 1.00 48.62 300 ALA A C 1
ATOM 2487 O O . ALA A 1 300 ? -9.949 21.732 -16.538 1.00 48.62 300 ALA A O 1
ATOM 2488 N N . ASN A 1 301 ? -9.730 22.863 -18.472 1.00 49.19 301 ASN A N 1
ATOM 2489 C CA . ASN A 1 301 ? -11.166 22.999 -18.755 1.00 49.19 301 ASN A CA 1
ATOM 2490 C C . ASN A 1 301 ? -11.835 21.665 -19.117 1.00 49.19 301 ASN A C 1
ATOM 2492 O O . ASN A 1 301 ? -13.063 21.567 -19.181 1.00 49.19 301 ASN A O 1
ATOM 2496 N N . LEU A 1 302 ? -11.041 20.627 -19.387 1.00 52.41 302 LEU A N 1
ATOM 2497 C CA . LEU A 1 302 ? -11.560 19.326 -19.755 1.00 52.41 302 LEU A CA 1
ATOM 2498 C C . LEU A 1 302 ? -11.999 18.517 -18.539 1.00 52.41 302 LEU A C 1
ATOM 2500 O O . LEU A 1 302 ? -13.007 17.835 -18.642 1.00 52.41 302 LEU A O 1
ATOM 2504 N N . ASN A 1 303 ? -11.342 18.656 -17.383 1.00 51.19 303 ASN A N 1
ATOM 2505 C CA . ASN A 1 303 ? -11.725 17.946 -16.154 1.00 51.19 303 ASN A CA 1
ATOM 2506 C C . ASN A 1 303 ? -13.166 18.261 -15.724 1.00 51.19 303 ASN A C 1
ATOM 2508 O O . ASN A 1 303 ? -13.890 17.374 -15.276 1.00 51.19 303 ASN A O 1
ATOM 2512 N N . GLU A 1 304 ? -13.614 19.500 -15.927 1.00 55.09 304 GLU A N 1
ATOM 2513 C CA . GLU A 1 304 ? -14.976 19.924 -15.599 1.00 55.09 304 GLU A CA 1
ATOM 2514 C C . GLU A 1 304 ? -16.010 19.404 -16.616 1.00 55.09 304 GLU A C 1
ATOM 2516 O O . GLU A 1 304 ? -17.086 18.951 -16.228 1.00 55.09 304 GLU A O 1
ATOM 2521 N N . ARG A 1 305 ? -15.660 19.351 -17.911 1.00 53.97 305 ARG A N 1
ATOM 2522 C CA . ARG A 1 305 ? -16.504 18.766 -18.975 1.00 53.97 305 ARG A CA 1
ATOM 2523 C C . ARG A 1 305 ? -16.594 17.239 -18.902 1.00 53.97 305 ARG A C 1
ATOM 2525 O O . ARG A 1 305 ? -17.681 16.686 -19.047 1.00 53.97 305 ARG A O 1
ATOM 2532 N N . VAL A 1 306 ? -15.465 16.571 -18.659 1.00 54.69 306 VAL A N 1
ATOM 2533 C CA . VAL A 1 306 ? -15.335 15.136 -18.344 1.00 54.69 306 VAL A CA 1
ATOM 2534 C C . VAL A 1 306 ? -16.306 14.806 -17.215 1.00 54.69 306 VAL A C 1
ATOM 2536 O O . VAL A 1 306 ? -17.178 13.956 -17.370 1.00 54.69 306 VAL A O 1
ATOM 2539 N N . TYR A 1 307 ? -16.229 15.560 -16.120 1.00 54.19 307 TYR A N 1
ATOM 2540 C CA . TYR A 1 307 ? -17.082 15.378 -14.956 1.00 54.19 307 TYR A CA 1
ATOM 2541 C C . TYR A 1 307 ? -18.576 15.588 -15.262 1.00 54.19 307 TYR A C 1
ATOM 2543 O O . TYR A 1 307 ? -19.394 14.732 -14.931 1.00 54.19 307 TYR A O 1
ATOM 2551 N N . GLN A 1 308 ? -18.944 16.682 -15.939 1.00 57.31 308 GLN A N 1
ATOM 2552 C CA . GLN A 1 308 ? -20.339 16.996 -16.288 1.00 57.31 308 GLN A CA 1
ATOM 2553 C C . GLN A 1 308 ? -20.989 15.978 -17.239 1.00 57.31 308 GLN A C 1
ATOM 2555 O O . GLN A 1 308 ? -22.206 15.791 -17.204 1.00 57.31 308 GLN A O 1
ATOM 2560 N N . ASN A 1 309 ? -20.208 15.332 -18.105 1.00 53.38 309 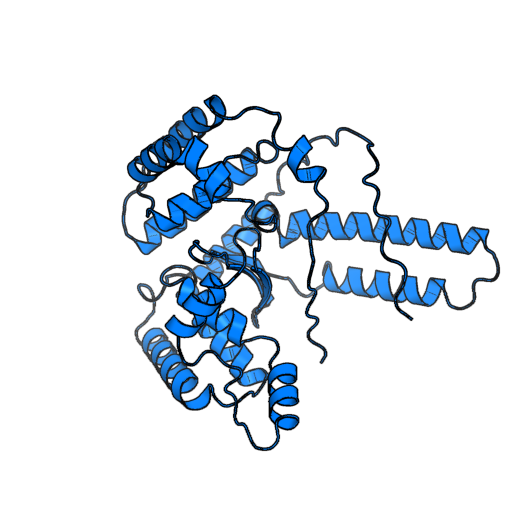ASN A N 1
ATOM 2561 C CA . ASN A 1 309 ? -20.716 14.307 -19.018 1.00 53.38 309 ASN A CA 1
ATOM 2562 C C . ASN A 1 309 ? -20.882 12.943 -18.330 1.00 53.38 309 ASN A C 1
ATOM 2564 O O . ASN A 1 309 ? -21.757 12.162 -18.707 1.00 53.38 309 ASN A O 1
ATOM 2568 N N . LEU A 1 310 ? -20.089 12.671 -17.293 1.00 50.03 310 LEU A N 1
ATOM 2569 C CA . LEU A 1 310 ? -20.114 11.409 -16.552 1.00 50.03 310 LEU A CA 1
ATOM 2570 C C . LEU A 1 310 ? -21.218 11.366 -15.492 1.00 50.03 310 LEU A C 1
ATOM 2572 O O . LEU A 1 310 ? -21.839 10.328 -15.288 1.00 50.03 310 LEU A O 1
ATOM 2576 N N . THR A 1 311 ? -21.553 12.502 -14.878 1.00 50.94 311 THR A N 1
ATOM 2577 C CA . THR A 1 311 ? -22.678 12.591 -13.931 1.00 50.94 311 THR A CA 1
ATOM 2578 C C . THR A 1 311 ? -24.043 12.395 -14.596 1.00 50.94 311 THR A C 1
ATOM 2580 O O . THR A 1 311 ? -24.963 11.900 -13.953 1.00 50.94 311 THR A O 1
ATOM 2583 N N . LYS A 1 312 ? -24.181 12.719 -15.889 1.00 51.88 312 LYS A N 1
ATOM 2584 C CA . LYS A 1 312 ? -25.435 12.558 -16.651 1.00 51.88 312 LYS A CA 1
ATOM 2585 C C . LYS A 1 312 ? -25.790 11.106 -16.988 1.00 51.88 312 LYS A C 1
ATOM 2587 O O . LYS A 1 312 ? -26.930 10.842 -17.352 1.00 51.88 312 LYS A O 1
ATOM 2592 N N . THR A 1 313 ? -24.837 10.178 -16.913 1.00 45.75 313 THR A N 1
ATOM 2593 C CA . THR A 1 313 ? -24.991 8.800 -17.419 1.00 45.75 313 THR A CA 1
ATOM 2594 C C . THR A 1 313 ? -25.156 7.740 -16.325 1.00 45.75 313 THR A C 1
ATOM 2596 O O . THR A 1 313 ? -25.418 6.583 -16.649 1.00 45.75 313 THR A O 1
ATOM 2599 N N . CYS A 1 314 ? -25.059 8.095 -15.038 1.00 44.59 314 CYS A N 1
ATOM 2600 C CA . CYS A 1 314 ? -24.991 7.111 -13.954 1.00 44.59 314 CYS A CA 1
ATOM 2601 C C . CYS A 1 314 ? -26.226 7.122 -13.021 1.00 44.59 314 CYS A C 1
ATOM 2603 O O . CYS A 1 314 ? -26.440 8.132 -12.348 1.00 44.59 314 CYS A O 1
ATOM 2605 N N . PRO A 1 315 ? -26.986 6.012 -12.888 1.00 45.50 315 PRO A N 1
ATOM 2606 C CA . PRO A 1 315 ? -28.120 5.913 -11.966 1.00 45.50 315 PRO A CA 1
ATOM 2607 C C . PRO A 1 315 ? -27.698 5.672 -10.502 1.00 45.50 315 PRO A C 1
ATOM 2609 O O . PRO A 1 315 ? -26.722 4.975 -10.228 1.00 45.50 315 PRO A O 1
ATOM 2612 N N . GLU A 1 316 ? -28.485 6.200 -9.560 1.00 43.91 316 GLU A N 1
ATOM 2613 C CA . GLU A 1 316 ? -28.296 6.148 -8.093 1.00 43.91 316 GLU A CA 1
ATOM 2614 C C . GLU A 1 316 ? -28.344 4.728 -7.480 1.00 43.91 316 GLU A C 1
ATOM 2616 O O . GLU A 1 316 ? -27.898 4.510 -6.356 1.00 43.91 316 GLU A O 1
ATOM 2621 N N . THR A 1 317 ? -28.838 3.729 -8.215 1.00 44.78 317 THR A N 1
ATOM 2622 C CA . THR A 1 317 ? -29.192 2.389 -7.703 1.00 44.78 317 THR A CA 1
ATOM 2623 C C . THR A 1 317 ? -28.010 1.448 -7.433 1.00 44.78 317 THR A C 1
ATOM 2625 O O . THR A 1 317 ? -28.202 0.354 -6.909 1.00 44.78 317 THR A O 1
ATOM 2628 N N . PHE A 1 318 ? -26.786 1.825 -7.806 1.00 41.91 318 PHE A N 1
ATOM 2629 C CA . PHE A 1 318 ? -25.619 0.933 -7.777 1.00 41.91 318 PHE A CA 1
ATOM 2630 C C . PHE A 1 318 ? -25.047 0.707 -6.365 1.00 41.91 318 PHE A C 1
ATOM 2632 O O . PHE A 1 318 ? -24.687 -0.413 -6.000 1.00 41.91 318 PHE A O 1
ATOM 2639 N N . PHE A 1 319 ? -25.002 1.755 -5.539 1.00 42.56 319 PHE A N 1
ATOM 2640 C CA . PHE A 1 319 ? -24.346 1.704 -4.227 1.00 42.56 319 PHE A CA 1
ATOM 2641 C C . PHE A 1 319 ? -25.073 0.781 -3.234 1.00 42.56 319 PHE A C 1
ATOM 2643 O O . PHE A 1 319 ? -24.441 0.093 -2.433 1.00 42.56 319 PHE A O 1
ATOM 2650 N N . GLU A 1 320 ? -26.402 0.701 -3.332 1.00 43.56 320 GLU A N 1
ATOM 2651 C CA . GLU A 1 320 ? -27.217 -0.175 -2.483 1.00 43.56 320 GLU A CA 1
ATOM 2652 C C . GLU A 1 320 ? -27.087 -1.664 -2.831 1.00 43.56 320 GLU A C 1
ATOM 2654 O O . GLU A 1 320 ? -27.382 -2.508 -1.984 1.00 43.56 320 GLU A O 1
ATOM 2659 N N . ALA A 1 321 ? -26.664 -1.998 -4.054 1.00 43.81 321 ALA A N 1
ATOM 2660 C CA . ALA A 1 321 ? -26.400 -3.375 -4.466 1.00 43.81 321 ALA A CA 1
ATOM 2661 C C . ALA A 1 321 ? -25.003 -3.831 -4.012 1.00 43.81 321 ALA A C 1
ATOM 2663 O O . ALA A 1 321 ? -24.863 -4.914 -3.452 1.00 43.81 321 ALA A O 1
ATOM 2664 N N . TYR A 1 322 ? -23.992 -2.968 -4.165 1.00 39.69 322 TYR A N 1
ATOM 2665 C CA . TYR A 1 322 ? -22.599 -3.283 -3.829 1.00 39.69 322 TYR A CA 1
ATOM 2666 C C . TYR A 1 322 ? -22.370 -3.507 -2.323 1.00 39.69 322 TYR A C 1
ATOM 2668 O O . TYR A 1 322 ? -21.616 -4.392 -1.938 1.00 39.69 322 TYR A O 1
ATOM 2676 N N . LEU A 1 323 ? -23.054 -2.753 -1.453 1.00 45.75 323 LEU A N 1
ATOM 2677 C CA . LEU A 1 323 ? -22.966 -2.940 0.005 1.00 45.75 323 LEU A CA 1
ATOM 2678 C C . LEU A 1 323 ? -23.720 -4.174 0.531 1.00 45.75 323 LEU A C 1
ATOM 2680 O O . LEU A 1 323 ? -23.557 -4.519 1.696 1.00 45.75 323 LEU A O 1
ATOM 2684 N N . LYS A 1 324 ? -24.572 -4.812 -0.283 1.00 46.41 324 LYS A N 1
ATOM 2685 C CA . LYS A 1 324 ? -25.334 -6.008 0.121 1.00 46.41 324 LYS A CA 1
ATOM 2686 C C . LYS A 1 324 ? -24.590 -7.314 -0.145 1.00 46.41 324 LYS A C 1
ATOM 2688 O O . LYS A 1 324 ? -24.956 -8.335 0.430 1.00 46.41 324 LYS A O 1
ATOM 2693 N N . GLU A 1 325 ? -23.583 -7.301 -1.013 1.00 44.28 325 GLU A N 1
ATOM 2694 C CA . GLU A 1 325 ? -22.774 -8.477 -1.320 1.00 44.28 325 GLU A CA 1
ATOM 2695 C C . GLU A 1 325 ? -21.512 -8.475 -0.444 1.00 44.28 325 GLU A C 1
ATOM 2697 O O . GLU A 1 325 ? -20.472 -7.956 -0.840 1.00 44.28 325 GLU A O 1
ATOM 2702 N N . ASP A 1 326 ? -21.608 -9.047 0.761 1.00 38.81 326 ASP A N 1
ATOM 2703 C CA . ASP A 1 326 ? -20.509 -9.254 1.723 1.00 38.81 326 ASP A CA 1
ATOM 2704 C C . ASP A 1 326 ? -19.379 -10.139 1.144 1.00 38.81 326 ASP A C 1
ATOM 2706 O O . ASP A 1 326 ? -19.216 -11.307 1.503 1.00 38.81 326 ASP A O 1
ATOM 2710 N N . ARG A 1 327 ? -18.580 -9.613 0.211 1.00 42.69 327 ARG A N 1
ATOM 2711 C CA . ARG A 1 327 ? -17.470 -10.336 -0.432 1.00 42.69 327 ARG A CA 1
ATOM 2712 C C . ARG A 1 327 ? -16.163 -9.565 -0.318 1.00 42.69 327 ARG A C 1
ATOM 2714 O O . ARG A 1 327 ? -15.547 -9.196 -1.313 1.00 42.69 327 ARG A O 1
ATOM 2721 N N . PHE A 1 328 ? -15.707 -9.349 0.913 1.00 41.00 328 PHE A N 1
ATOM 2722 C CA . PHE A 1 328 ? -14.359 -8.837 1.165 1.00 41.00 328 PHE A CA 1
ATOM 2723 C C . PHE A 1 328 ? -13.599 -9.818 2.049 1.00 41.00 328 PHE A C 1
ATOM 2725 O O . PHE A 1 328 ? -14.070 -10.216 3.111 1.00 41.00 328 PHE A O 1
ATOM 2732 N N . THR A 1 329 ? -12.394 -10.192 1.630 1.00 38.91 329 THR A N 1
ATOM 2733 C CA . THR A 1 329 ? -11.422 -10.848 2.508 1.00 38.91 329 THR A CA 1
ATOM 2734 C C . THR A 1 329 ? -10.272 -9.881 2.719 1.00 38.91 329 THR A C 1
ATOM 2736 O O . THR A 1 329 ? -9.488 -9.625 1.807 1.00 38.91 329 THR A O 1
ATOM 2739 N N . VAL A 1 330 ? -10.179 -9.317 3.923 1.00 40.12 330 VAL A N 1
ATOM 2740 C CA . VAL A 1 330 ? -9.029 -8.502 4.318 1.00 40.12 330 VAL A CA 1
ATOM 2741 C C . VAL A 1 330 ? -7.937 -9.450 4.798 1.00 40.12 330 VAL A C 1
ATOM 2743 O O . 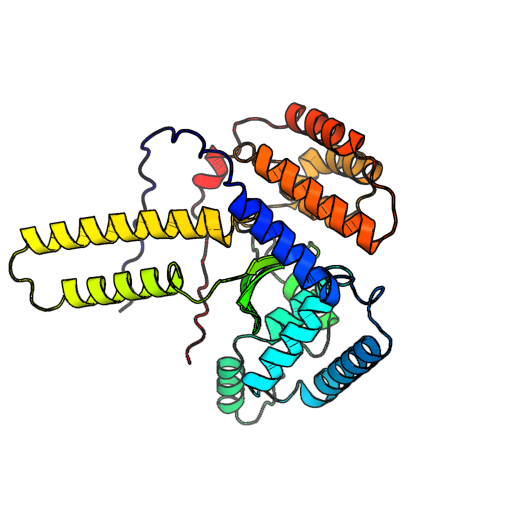VAL A 1 330 ? -8.014 -10.006 5.891 1.00 40.12 330 VAL A O 1
ATOM 2746 N N . LEU A 1 331 ? -6.908 -9.648 3.976 1.00 37.09 331 LEU A N 1
ATOM 2747 C CA . LEU A 1 331 ? -5.704 -10.359 4.395 1.00 37.09 331 LEU A CA 1
ATOM 2748 C C . LEU A 1 331 ? -4.748 -9.367 5.060 1.00 37.09 331 LEU A C 1
ATOM 2750 O O . LEU A 1 331 ? -3.945 -8.712 4.396 1.00 37.09 331 LEU A O 1
ATOM 2754 N N . ILE A 1 332 ? -4.827 -9.257 6.387 1.00 36.66 332 ILE A N 1
ATOM 2755 C CA . ILE A 1 332 ? -3.831 -8.522 7.172 1.00 36.66 332 ILE A CA 1
ATOM 2756 C C . ILE A 1 332 ? -2.592 -9.408 7.296 1.00 36.66 332 ILE A C 1
ATOM 2758 O O . ILE A 1 332 ? -2.491 -10.257 8.180 1.00 36.66 332 ILE A O 1
ATOM 2762 N N . VAL A 1 333 ? -1.627 -9.217 6.397 1.00 33.59 333 VAL A N 1
ATOM 2763 C CA . VAL A 1 333 ? -0.306 -9.836 6.539 1.00 33.59 333 VAL A CA 1
ATOM 2764 C C . VAL A 1 333 ? 0.517 -8.954 7.475 1.00 33.59 333 VAL A C 1
ATOM 2766 O O . VAL A 1 333 ? 1.242 -8.056 7.036 1.00 33.59 333 VAL A O 1
ATOM 2769 N N . SER A 1 334 ? 0.350 -9.177 8.781 1.00 26.39 334 SER A N 1
ATOM 2770 C CA . SER A 1 334 ? 1.192 -8.542 9.793 1.00 26.39 334 SER A CA 1
ATOM 2771 C C . SER A 1 334 ? 2.660 -8.890 9.513 1.00 26.39 334 SER A C 1
ATOM 2773 O O . SER A 1 334 ? 2.967 -10.063 9.258 1.00 26.39 334 SER A O 1
ATOM 2775 N N . PRO A 1 335 ? 3.590 -7.920 9.531 1.00 31.02 335 PRO A N 1
ATOM 2776 C CA . PRO A 1 335 ? 4.989 -8.254 9.701 1.00 31.02 335 PRO A CA 1
ATOM 2777 C C . PRO A 1 335 ? 5.133 -8.812 11.119 1.00 31.02 335 PRO A C 1
ATOM 2779 O O . PRO A 1 335 ? 5.274 -8.063 12.075 1.00 31.02 335 PRO A O 1
ATOM 2782 N N . VAL A 1 336 ? 5.055 -10.133 11.273 1.00 26.53 336 VAL A N 1
ATOM 2783 C CA . VAL A 1 336 ? 5.581 -10.775 12.478 1.00 26.53 336 VAL A CA 1
ATOM 2784 C C . VAL A 1 336 ? 7.091 -10.580 12.423 1.00 26.53 336 VAL A C 1
ATOM 2786 O O . VAL A 1 336 ? 7.759 -11.303 11.683 1.00 26.53 336 VAL A O 1
ATOM 2789 N N . CYS A 1 337 ? 7.577 -9.547 13.108 1.00 31.52 337 CYS A N 1
ATOM 2790 C CA . CYS A 1 337 ? 8.895 -9.411 13.729 1.00 31.52 337 CYS A CA 1
ATOM 2791 C C . CYS A 1 337 ? 8.835 -8.221 14.685 1.00 31.52 337 CYS A C 1
ATOM 2793 O O . CYS A 1 337 ? 8.733 -7.080 14.177 1.00 31.52 337 CYS A O 1
#

Foldseek 3Di:
DDDDDDDDDPPPDDPPDDDDDFDPVLVVQVVVVVVVCVQQALALVNHDPVRNVVLVVLVVCCLVCVQDLPLVSLLQSLCSNLSNCQLQPVLSNLLSNVSNPPSVVLVVVCVVPVPDVPPPHQNDSVSVLVVLLVDDQQDKDWDWDQGPQQFTWIWITHNQARIRIDGQGRQDPDDPGLVVLVVVLVVLVVVLPPPDPDPVVSVVSVVVSVVSVVVSVVCCCCNGCNLVPLVVDTQGNLCVQCVVCVVVLVVLCVLQVHDSRVSSVLSSRLAPPVRLPSNLVVVVVSSVSCCSNPVDPRDPVSSVVSSVSSVVPYDPPPVVVVVVPPDDDDDPPDPPD

Organism: NCBI:txid310955

Radius of gyration: 22.21 Å; chains: 1; bounding box: 54×53×64 Å